Protein AF-A0A5N5NFC9-F1 (afdb_monomer_lite)

Foldseek 3Di:
DDPDPPDDLDDQPQPDADFDDWDQDQQRWIFTAHPVRHTRGTPDDQGDHPVFWDKDWDLDPLRKIWIWIAGPDDDPDDDDDRDIDTDPDIPPQDQLVSQDDLDAFGSAAWQWAWEQDPVSGIDIDHDPQWDAPDPVDRRNHIDGNDDFADPVPLVVCLVQKFWDKDFQKDQPNQFDDKDAQADPVVLRSVLSSDSQFQKWKDDDRMITGGGPRGHSIYHDPPRGIMITGMHGDDDPVVVVVVVVVVVVVVVVPD

InterPro domains:
  IPR036426 Bulb-type lectin domain superfamily [G3DSA:2.90.10.10] (1-87)
  IPR051343 G-type lectin S-receptor-like kinases and EP1-like glycoproteins [PTHR47976] (8-239)

pLDDT: mean 86.11, std 15.15, range [29.42, 98.62]

Radius of gyration: 24.06 Å; chains: 1; bounding box: 46×66×68 Å

Structure (mmCIF, N/CA/C/O backbone):
data_AF-A0A5N5NFC9-F1
#
_entry.id   AF-A0A5N5NFC9-F1
#
loop_
_atom_site.group_PDB
_atom_site.id
_atom_site.type_symbol
_atom_site.label_atom_id
_atom_site.label_alt_id
_atom_site.label_comp_id
_atom_site.label_asym_id
_atom_site.label_entity_id
_atom_site.label_seq_id
_atom_site.pdbx_PDB_ins_code
_atom_site.Cartn_x
_atom_site.Cartn_y
_atom_site.Cartn_z
_atom_site.occupancy
_atom_site.B_iso_or_equiv
_atom_site.auth_seq_id
_atom_site.auth_comp_id
_atom_site.auth_asym_id
_atom_site.auth_atom_id
_atom_site.pdbx_PDB_model_num
ATOM 1 N N . MET A 1 1 ? -24.943 -6.442 -14.084 1.00 29.73 1 MET A N 1
ATOM 2 C CA . MET A 1 1 ? -24.797 -6.989 -12.718 1.00 29.73 1 MET A CA 1
ATOM 3 C C . MET A 1 1 ? -23.367 -7.496 -12.601 1.00 29.73 1 MET A C 1
ATOM 5 O O . MET A 1 1 ? -23.080 -8.575 -13.095 1.00 29.73 1 MET A O 1
ATOM 9 N N . TYR A 1 2 ? -22.441 -6.680 -12.092 1.00 29.42 2 TYR A N 1
ATOM 10 C CA . TYR A 1 2 ? -21.059 -7.119 -11.878 1.00 29.42 2 TYR A CA 1
ATOM 11 C C . TYR A 1 2 ? -21.002 -7.820 -10.524 1.00 29.42 2 TYR A C 1
ATOM 13 O O . TYR A 1 2 ? -21.162 -7.185 -9.484 1.00 29.42 2 TYR A O 1
ATOM 21 N N . THR A 1 3 ? -20.841 -9.138 -10.541 1.00 32.78 3 THR A N 1
ATOM 22 C CA . THR A 1 3 ? -20.538 -9.934 -9.354 1.00 32.78 3 THR A CA 1
ATOM 23 C C . THR A 1 3 ? -19.119 -9.591 -8.908 1.00 32.78 3 THR A C 1
ATOM 25 O O . THR A 1 3 ? -18.153 -10.185 -9.383 1.00 32.78 3 THR A O 1
ATOM 28 N N . ALA A 1 4 ? -18.975 -8.590 -8.039 1.00 41.94 4 ALA A N 1
ATOM 29 C CA . ALA A 1 4 ? -17.737 -8.399 -7.300 1.00 41.94 4 ALA A CA 1
ATOM 30 C C . ALA A 1 4 ? -17.558 -9.630 -6.402 1.00 41.94 4 ALA A C 1
ATOM 32 O O . ALA A 1 4 ? -18.422 -9.919 -5.573 1.00 41.94 4 ALA A O 1
ATOM 33 N N . ALA A 1 5 ? -16.480 -10.388 -6.596 1.00 42.59 5 ALA A N 1
ATOM 34 C CA . ALA A 1 5 ? -16.104 -11.432 -5.654 1.00 42.59 5 ALA A CA 1
ATOM 35 C C . ALA A 1 5 ? -16.003 -10.800 -4.254 1.00 42.59 5 ALA A C 1
ATOM 37 O O . ALA A 1 5 ? -15.229 -9.863 -4.054 1.00 42.59 5 ALA A O 1
ATOM 38 N N . SER A 1 6 ? -16.816 -11.267 -3.300 1.00 58.16 6 SER A N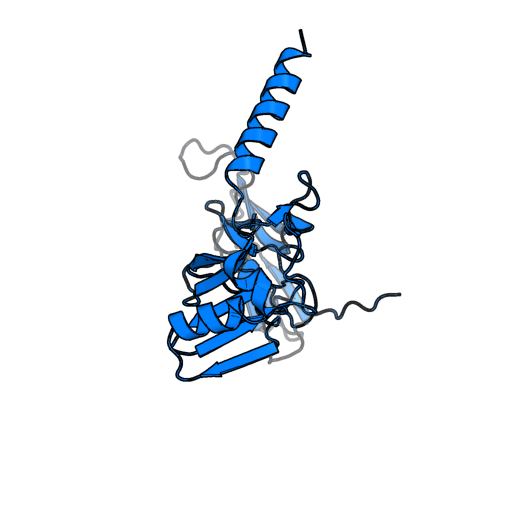 1
ATOM 39 C CA . SER A 1 6 ? -16.844 -10.750 -1.928 1.00 58.16 6 SER A CA 1
ATOM 40 C C . SER A 1 6 ? -15.660 -11.301 -1.130 1.00 58.16 6 SER A C 1
ATOM 42 O O . SER A 1 6 ? -15.824 -12.103 -0.208 1.00 58.16 6 SER A O 1
ATOM 44 N N . ASN A 1 7 ? -14.443 -10.929 -1.512 1.00 72.94 7 ASN A N 1
ATOM 45 C CA . ASN A 1 7 ? -13.270 -11.303 -0.740 1.00 72.94 7 ASN A CA 1
ATOM 46 C C . ASN A 1 7 ? -13.228 -10.451 0.533 1.00 72.94 7 ASN A C 1
ATOM 48 O O . ASN A 1 7 ? -13.121 -9.225 0.477 1.00 72.94 7 ASN A O 1
ATOM 52 N N . ALA A 1 8 ? -13.330 -11.099 1.692 1.00 85.19 8 ALA A N 1
ATOM 53 C CA . ALA A 1 8 ? -13.100 -10.434 2.966 1.00 85.19 8 ALA A CA 1
ATOM 54 C C . ALA A 1 8 ? -11.596 -10.150 3.120 1.00 85.19 8 ALA A C 1
ATOM 56 O O . ALA A 1 8 ? -10.788 -11.072 3.042 1.00 85.19 8 ALA A O 1
ATOM 57 N N . TYR A 1 9 ? -11.216 -8.893 3.366 1.00 87.94 9 TYR A N 1
ATOM 58 C CA . TYR A 1 9 ? -9.816 -8.511 3.639 1.00 87.94 9 TYR A CA 1
ATOM 59 C C . TYR A 1 9 ? -9.415 -8.753 5.097 1.00 87.94 9 TYR A C 1
ATOM 61 O O . TYR A 1 9 ? -8.248 -8.650 5.466 1.00 87.94 9 TYR A O 1
ATOM 69 N N . TRP A 1 10 ? -10.387 -9.062 5.955 1.00 89.44 10 TRP A N 1
ATOM 70 C CA . TRP A 1 10 ? -10.146 -9.388 7.349 1.00 89.44 10 TRP A CA 1
ATOM 71 C C . TRP A 1 10 ? -11.190 -10.382 7.860 1.00 89.44 10 TRP A C 1
ATOM 73 O O . TRP A 1 10 ? -12.369 -10.308 7.517 1.00 89.44 10 TRP A O 1
ATOM 83 N N . SER A 1 11 ? -10.752 -11.319 8.699 1.00 86.06 11 SER A N 1
ATOM 84 C CA . SER A 1 11 ? -11.609 -12.288 9.378 1.00 86.06 11 SER A CA 1
ATOM 85 C C . SER A 1 11 ? -10.969 -12.704 10.698 1.00 86.06 11 SER A C 1
ATOM 87 O O . SER A 1 11 ? -9.746 -12.733 10.831 1.00 86.06 11 SER A O 1
ATOM 89 N N . THR A 1 12 ? -11.794 -13.099 11.666 1.00 79.69 12 THR A N 1
ATOM 90 C CA . THR A 1 12 ? -11.323 -13.714 12.915 1.00 79.69 12 THR A CA 1
ATOM 91 C C . THR A 1 12 ? -10.810 -15.147 12.726 1.00 79.69 12 THR A C 1
ATOM 93 O O . THR A 1 12 ? -10.271 -15.712 13.679 1.00 79.69 12 THR A O 1
ATOM 96 N N . GLN A 1 13 ? -10.953 -15.736 11.527 1.00 70.50 13 GLN A N 1
ATOM 97 C CA . GLN A 1 13 ? -10.484 -17.086 11.171 1.00 70.50 13 GLN A CA 1
ATOM 98 C C . GLN A 1 13 ? -10.939 -18.174 12.167 1.00 70.50 13 GLN A C 1
ATOM 100 O O . GLN A 1 13 ? -10.148 -19.017 12.586 1.00 70.50 13 GLN A O 1
ATOM 105 N N . SER A 1 14 ? -12.197 -18.139 12.618 1.00 60.72 14 SER A N 1
ATOM 106 C CA . SER A 1 14 ? -12.717 -19.143 13.557 1.00 60.72 14 SER A CA 1
ATOM 107 C C . SER A 1 14 ? -12.944 -20.483 12.843 1.00 60.72 14 SER A C 1
ATOM 109 O O . SER A 1 14 ? -13.898 -20.644 12.093 1.00 60.72 14 SER A O 1
ATOM 111 N N . SER A 1 15 ? -12.047 -21.447 13.072 1.00 54.47 15 SER A N 1
ATOM 112 C CA . SER A 1 15 ? -12.164 -22.836 12.595 1.00 54.47 15 SER A CA 1
ATOM 113 C C . SER A 1 15 ? -13.081 -23.704 13.468 1.00 54.47 15 SER A C 1
ATOM 115 O O . SER A 1 15 ? -13.559 -24.741 13.016 1.00 54.47 15 SER A O 1
ATOM 117 N N . ASN A 1 16 ? -13.361 -23.278 14.705 1.00 51.53 16 ASN A N 1
ATOM 118 C CA . ASN A 1 16 ? -14.192 -24.009 15.660 1.00 51.53 16 ASN A CA 1
ATOM 119 C C . ASN A 1 16 ? -15.588 -23.390 15.758 1.00 51.53 16 ASN A C 1
ATOM 121 O O . ASN A 1 16 ? -15.811 -22.469 16.540 1.00 51.53 16 ASN A O 1
ATOM 125 N N . GLY A 1 17 ? -16.524 -23.938 14.984 1.00 56.59 17 GLY A N 1
ATOM 126 C CA . GLY A 1 17 ? -17.928 -23.536 14.991 1.00 56.59 17 GLY A CA 1
ATOM 127 C C . GLY A 1 17 ? -18.169 -22.241 14.220 1.00 56.59 17 GLY A C 1
ATOM 128 O O . GLY A 1 17 ? -17.412 -21.279 14.321 1.00 56.59 17 GLY A O 1
ATOM 129 N N . SER A 1 18 ? -19.247 -22.206 13.438 1.00 66.38 18 SER A N 1
ATOM 130 C CA . SER A 1 18 ? -19.736 -20.956 12.863 1.00 66.38 18 SER A CA 1
ATOM 131 C C . SER A 1 18 ? -20.036 -20.003 14.019 1.00 66.38 18 SER A C 1
ATOM 133 O O . SER A 1 18 ? -20.989 -20.234 14.769 1.00 66.38 18 SER A O 1
ATOM 135 N N . GLY A 1 19 ? -19.197 -18.984 14.220 1.00 68.19 19 GLY A N 1
ATOM 136 C CA . GLY A 1 19 ? -19.465 -17.958 15.220 1.00 68.19 19 GLY A CA 1
ATOM 137 C C . GLY A 1 19 ? -20.888 -17.436 15.054 1.00 68.19 19 GLY A C 1
ATOM 138 O O . GLY A 1 19 ? -21.314 -17.134 13.943 1.00 68.19 19 GLY A O 1
ATOM 139 N N . TYR A 1 20 ? -21.632 -17.403 16.152 1.00 81.62 20 TYR A N 1
ATOM 140 C CA . TYR A 1 20 ? -23.071 -17.161 16.140 1.00 81.62 20 TYR A CA 1
ATOM 141 C C . TYR A 1 20 ? -23.399 -15.703 16.460 1.00 81.62 20 TYR A C 1
ATOM 143 O O . TYR A 1 20 ? -24.311 -15.121 15.879 1.00 81.62 20 TYR A O 1
ATOM 151 N N . GLN A 1 21 ? -22.638 -15.096 17.375 1.00 90.12 21 GLN A N 1
ATOM 152 C CA . GLN A 1 21 ? -22.911 -13.751 17.865 1.00 90.12 21 GLN A CA 1
ATOM 153 C C . GLN A 1 21 ? -21.616 -12.996 18.176 1.00 90.12 21 GLN A C 1
ATOM 155 O O . GLN A 1 21 ? -20.675 -13.550 18.746 1.00 90.12 21 GLN A O 1
ATOM 160 N N . LEU A 1 22 ? -21.583 -11.710 17.822 1.00 90.88 22 LEU A N 1
ATOM 161 C CA . LEU A 1 22 ? -20.553 -10.770 18.254 1.00 90.88 22 LEU A CA 1
ATOM 162 C C . LEU A 1 22 ? -21.030 -10.067 19.529 1.00 90.88 22 LEU A C 1
ATOM 164 O O . LEU A 1 22 ? -22.061 -9.397 19.523 1.00 90.88 22 LEU A O 1
ATOM 168 N N . ILE A 1 23 ? -20.278 -10.213 20.615 1.00 93.19 23 ILE A N 1
ATOM 169 C CA . ILE A 1 23 ? -20.563 -9.568 21.896 1.00 93.19 23 ILE A CA 1
ATOM 170 C C . ILE A 1 23 ? -19.670 -8.344 22.040 1.00 93.19 23 ILE A C 1
ATOM 172 O O . ILE A 1 23 ? -18.451 -8.451 21.925 1.00 93.19 23 ILE A O 1
ATOM 176 N N . PHE A 1 24 ? -20.274 -7.195 22.344 1.00 92.31 24 PHE A N 1
ATOM 177 C CA . PHE A 1 24 ? -19.577 -5.992 22.788 1.00 92.31 24 PHE A CA 1
ATOM 178 C C . PHE A 1 24 ? -19.994 -5.690 24.225 1.00 92.31 24 PHE A C 1
ATOM 180 O O . PHE A 1 24 ? -21.149 -5.348 24.476 1.00 92.31 24 PHE A O 1
ATOM 187 N N . ASN A 1 25 ? -19.085 -5.894 25.180 1.00 87.50 25 ASN A N 1
ATOM 188 C CA . ASN A 1 25 ? -19.436 -5.873 26.596 1.00 87.50 25 ASN A CA 1
ATOM 189 C C . ASN A 1 25 ? -19.069 -4.561 27.304 1.00 87.50 25 ASN A C 1
ATOM 191 O O . ASN A 1 25 ? -18.388 -3.684 26.772 1.00 87.50 25 ASN A O 1
ATOM 195 N N . GLN A 1 26 ? -19.496 -4.468 28.564 1.00 82.94 26 GLN A N 1
ATOM 196 C CA . GLN A 1 26 ? -19.345 -3.272 29.390 1.00 82.94 26 GLN A CA 1
ATOM 197 C C . GLN A 1 26 ? -17.903 -2.945 29.815 1.00 82.94 26 GLN A C 1
ATOM 199 O O . GLN A 1 26 ? -17.656 -1.888 30.389 1.00 82.94 26 GLN A O 1
ATOM 204 N N . SER A 1 27 ? -16.946 -3.830 29.540 1.00 84.19 27 SER A N 1
ATOM 205 C CA . SER A 1 27 ? -15.525 -3.626 29.844 1.00 84.19 27 SER A CA 1
ATOM 206 C C . SER A 1 27 ? -14.707 -3.246 28.603 1.00 84.19 27 SER A C 1
ATOM 208 O O . SER A 1 27 ? -13.479 -3.223 28.662 1.00 84.19 27 SER A O 1
ATOM 210 N N . GLY A 1 28 ? -15.372 -2.989 27.469 1.00 85.06 28 GLY A N 1
ATOM 211 C CA . GLY A 1 28 ? -14.727 -2.647 26.199 1.00 85.06 28 GLY A CA 1
ATOM 212 C C . GLY A 1 28 ? -14.246 -3.848 25.383 1.00 85.06 28 GLY A C 1
ATOM 213 O O . GLY A 1 28 ? -13.751 -3.666 24.268 1.00 85.06 28 GLY A O 1
ATOM 214 N N . TYR A 1 29 ? -14.430 -5.076 25.879 1.00 89.50 29 TYR A N 1
ATOM 215 C CA . TYR A 1 29 ? -14.099 -6.273 25.114 1.00 89.50 29 TYR A CA 1
ATOM 216 C C . TYR A 1 29 ? -15.112 -6.503 24.006 1.00 89.50 29 TYR A C 1
ATOM 218 O O . TYR A 1 29 ? -16.324 -6.390 24.209 1.00 89.50 29 TYR A O 1
ATOM 226 N N . MET A 1 30 ? -14.592 -6.900 22.850 1.00 91.62 30 MET A N 1
ATOM 227 C CA . MET A 1 30 ? -15.403 -7.355 21.737 1.00 91.62 30 MET A CA 1
ATOM 228 C C . MET A 1 30 ? -14.925 -8.727 21.283 1.00 91.62 30 MET A C 1
ATOM 230 O O . MET A 1 30 ? -13.746 -8.886 20.965 1.00 91.62 30 MET A O 1
ATOM 234 N N . TYR A 1 31 ? -15.812 -9.718 21.275 1.00 91.31 31 TYR A N 1
ATOM 235 C CA . TYR A 1 31 ? -15.456 -11.106 20.985 1.00 91.31 31 TYR A CA 1
ATOM 236 C C . TYR A 1 31 ? -16.609 -11.884 20.354 1.00 91.31 31 TYR A C 1
ATOM 238 O O . TYR A 1 31 ? -17.782 -11.573 20.549 1.00 91.31 31 TYR A O 1
ATOM 246 N N . LEU A 1 32 ? -16.251 -12.901 19.579 1.00 91.19 32 LEU A N 1
ATOM 247 C CA . LEU A 1 32 ? -17.170 -13.812 18.914 1.00 91.19 32 LEU A CA 1
ATOM 248 C C . LEU A 1 32 ? -17.476 -14.996 19.835 1.00 91.19 32 LEU A C 1
ATOM 250 O O . LEU A 1 32 ? -16.550 -15.576 20.407 1.00 91.19 32 LEU A O 1
ATOM 254 N N . VAL A 1 33 ? -18.749 -15.372 19.945 1.00 91.00 33 VAL A N 1
ATOM 255 C CA . VAL A 1 33 ? -19.194 -16.557 20.693 1.00 91.00 33 VAL A CA 1
ATOM 256 C C . VAL A 1 33 ? -19.860 -17.582 19.776 1.00 91.00 33 VAL A C 1
ATOM 258 O O . VAL A 1 33 ? -20.519 -17.226 18.795 1.00 91.00 33 VAL A O 1
ATOM 261 N N . ALA A 1 34 ? -19.684 -18.863 20.094 1.00 88.56 34 ALA A N 1
ATOM 262 C CA . ALA A 1 34 ? -20.424 -19.964 19.482 1.00 88.56 34 ALA A CA 1
ATOM 263 C C . ALA A 1 34 ? -21.852 -20.052 20.042 1.00 88.56 34 ALA A C 1
ATOM 265 O O . ALA A 1 34 ? -22.156 -19.490 21.095 1.00 88.56 34 ALA A O 1
ATOM 266 N N . SER A 1 35 ? -22.722 -20.821 19.382 1.00 87.50 35 SER A N 1
ATOM 267 C CA . SER A 1 35 ? -24.110 -21.038 19.825 1.00 87.50 35 SER A CA 1
ATOM 268 C C . SER A 1 35 ? -24.222 -21.641 21.232 1.00 87.50 35 SER A C 1
ATOM 270 O O . SER A 1 35 ? -25.231 -21.447 21.898 1.00 87.50 35 SER A O 1
ATOM 272 N N . ASN A 1 36 ? -23.187 -22.343 21.707 1.00 88.19 36 ASN A N 1
ATOM 273 C CA . ASN A 1 36 ? -23.119 -22.900 23.063 1.00 88.19 36 ASN A CA 1
ATOM 274 C C . ASN A 1 36 ? -22.548 -21.917 24.113 1.00 88.19 36 ASN A C 1
ATOM 276 O O . ASN A 1 36 ? -22.282 -22.323 25.240 1.00 88.19 36 ASN A O 1
ATOM 280 N N . GLY A 1 37 ? -22.302 -20.654 23.742 1.00 87.69 37 GLY A N 1
ATOM 281 C CA . GLY A 1 37 ? -21.752 -19.615 24.620 1.00 87.69 37 GLY A CA 1
ATOM 282 C C . GLY A 1 37 ? -20.224 -19.608 24.759 1.00 87.69 37 GLY A C 1
ATOM 283 O O . GLY A 1 37 ? -19.683 -18.728 25.426 1.00 87.69 37 GLY A O 1
ATOM 284 N N . THR A 1 38 ? -19.505 -20.538 24.121 1.00 89.69 38 THR A N 1
ATOM 285 C CA . THR A 1 38 ? -18.032 -20.568 24.165 1.00 89.69 38 THR A CA 1
ATOM 286 C C . THR A 1 38 ? -17.450 -19.355 23.442 1.00 89.69 38 THR A C 1
ATOM 288 O O . THR A 1 38 ? -17.816 -19.083 22.297 1.00 89.69 38 THR A O 1
ATOM 291 N N . ILE A 1 39 ? -16.517 -18.642 24.080 1.00 89.62 39 ILE A N 1
ATOM 292 C CA . ILE A 1 39 ? -15.771 -17.551 23.439 1.00 89.62 39 ILE A CA 1
ATOM 293 C C . ILE A 1 39 ? -14.799 -18.153 22.424 1.00 89.62 39 ILE A C 1
ATOM 295 O O . ILE A 1 39 ? -13.912 -18.922 22.784 1.00 89.62 39 ILE A O 1
ATOM 299 N N . LEU A 1 40 ? -14.959 -17.779 21.157 1.00 88.12 40 LEU A N 1
ATOM 300 C CA . LEU A 1 40 ? -14.140 -18.278 20.055 1.00 88.12 40 LEU A CA 1
ATOM 301 C C . LEU A 1 40 ? -12.907 -17.407 19.820 1.00 88.12 40 LEU A C 1
ATOM 303 O O . LEU A 1 40 ? -11.797 -17.914 19.676 1.00 88.12 40 LEU A O 1
ATOM 307 N N . ARG A 1 41 ? -13.094 -16.084 19.741 1.00 88.31 41 ARG A N 1
ATOM 308 C CA . ARG A 1 41 ? -12.012 -15.141 19.421 1.00 88.31 41 ARG A CA 1
ATOM 309 C C . ARG A 1 41 ? -12.332 -13.741 19.920 1.00 88.31 41 ARG A C 1
ATOM 311 O O . ARG A 1 41 ? -13.454 -13.271 19.755 1.00 88.31 41 ARG A O 1
ATOM 318 N N . TYR A 1 42 ? -11.328 -13.043 20.435 1.00 88.81 42 TYR A N 1
ATOM 319 C CA . TYR A 1 42 ? -11.412 -11.604 20.672 1.00 88.81 42 TYR A CA 1
ATOM 320 C C . TYR A 1 42 ? -11.128 -10.835 19.380 1.00 88.81 42 TYR A C 1
ATOM 322 O O . TYR A 1 42 ? -10.127 -11.086 18.711 1.00 88.81 42 TYR A O 1
ATOM 330 N N . VAL A 1 43 ? -12.014 -9.895 19.051 1.00 89.50 43 VAL A N 1
ATOM 331 C CA . VAL A 1 43 ? -11.810 -8.870 18.018 1.00 89.50 43 VAL A CA 1
ATOM 332 C C . VAL A 1 43 ? -11.043 -7.697 18.622 1.00 89.50 43 VAL A C 1
ATOM 334 O O . VAL A 1 43 ? -10.028 -7.272 18.080 1.00 89.50 43 VAL A O 1
ATOM 337 N N . PHE A 1 44 ? -11.484 -7.235 19.797 1.00 89.38 44 PHE A N 1
ATOM 338 C CA . PHE A 1 44 ? -10.806 -6.197 20.563 1.00 89.38 44 PHE A CA 1
ATOM 339 C C . PHE A 1 44 ? -10.618 -6.598 22.023 1.00 89.38 44 PHE A C 1
ATOM 341 O O . PHE A 1 44 ? -11.545 -7.049 22.701 1.00 89.38 44 PHE A O 1
ATOM 348 N N . SER A 1 45 ? -9.407 -6.343 22.516 1.00 83.50 45 SER A N 1
ATOM 349 C CA . SER A 1 45 ? -9.024 -6.483 23.922 1.00 83.50 45 SER A CA 1
ATOM 350 C C . SER A 1 45 ? -8.459 -5.156 24.415 1.00 83.50 45 SER A C 1
ATOM 352 O O . SER A 1 45 ? -7.249 -5.032 24.630 1.00 83.50 45 SER A O 1
ATOM 354 N N . ASN A 1 46 ? -9.344 -4.161 24.508 1.00 75.12 46 ASN A N 1
ATOM 355 C CA . ASN A 1 46 ? -9.060 -2.828 25.025 1.00 75.12 46 ASN A CA 1
ATOM 356 C C . ASN A 1 46 ? -9.853 -2.639 26.331 1.00 75.12 46 ASN A C 1
ATOM 358 O O . ASN A 1 46 ? -11.038 -2.314 26.265 1.00 75.12 46 ASN A O 1
ATOM 362 N N . PRO A 1 47 ? -9.252 -2.886 27.509 1.00 76.25 47 PRO A N 1
ATOM 363 C CA . PRO A 1 47 ? -9.954 -2.737 28.777 1.00 76.25 47 PRO A CA 1
ATOM 364 C C . PRO A 1 47 ? -10.242 -1.259 29.045 1.00 76.25 47 PRO A C 1
ATOM 366 O O . PRO A 1 47 ? -9.325 -0.439 29.116 1.00 76.25 47 PRO A O 1
ATOM 369 N N . VAL A 1 48 ? -11.521 -0.919 29.196 1.00 78.00 48 VAL A N 1
ATOM 370 C CA . VAL A 1 48 ? -11.979 0.451 29.450 1.00 78.00 48 VAL A CA 1
ATOM 371 C C . VAL A 1 48 ? -13.106 0.440 30.488 1.00 78.00 48 VAL A C 1
ATOM 373 O O . VAL A 1 48 ? -13.958 -0.445 30.469 1.00 78.00 48 VAL A O 1
ATOM 376 N N . SER A 1 49 ? -13.122 1.425 31.396 1.00 75.25 49 SER A N 1
ATOM 377 C CA . SER A 1 49 ? -14.210 1.602 32.369 1.00 75.25 49 SER A CA 1
ATOM 378 C C . SER A 1 49 ? -15.367 2.398 31.760 1.00 75.25 49 SER A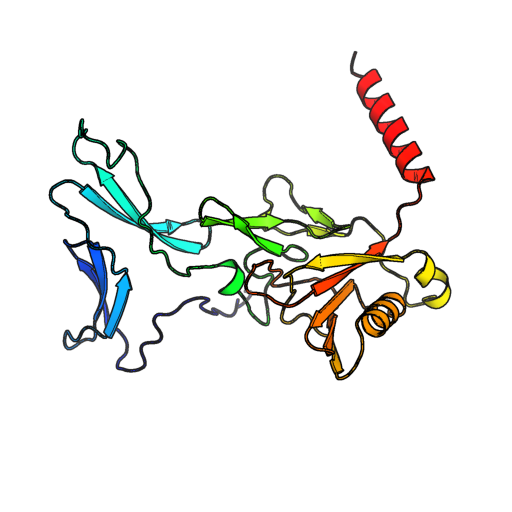 C 1
ATOM 380 O O . SER A 1 49 ? -15.208 3.571 31.423 1.00 75.25 49 SER A O 1
ATOM 382 N N . LEU A 1 50 ? -16.549 1.782 31.662 1.00 76.00 50 LEU A N 1
ATOM 383 C CA . LEU A 1 50 ? -17.784 2.456 31.243 1.00 76.00 50 LEU A CA 1
ATOM 384 C C . LEU A 1 50 ? -18.366 3.416 32.288 1.00 76.00 50 LEU A C 1
ATOM 386 O O . LEU A 1 50 ? -19.314 4.138 31.969 1.00 76.00 50 LEU A O 1
ATOM 390 N N . GLN A 1 51 ? -17.852 3.444 33.523 1.00 79.75 51 GLN A N 1
ATOM 391 C CA . GLN A 1 51 ? -18.325 4.413 34.521 1.00 79.75 51 GLN A CA 1
ATOM 392 C C . GLN A 1 51 ? -18.099 5.844 34.030 1.00 79.75 51 GLN A C 1
ATOM 394 O O . GLN A 1 51 ? -19.027 6.649 34.066 1.00 79.75 51 GLN A O 1
ATOM 399 N N . ASP A 1 52 ? -16.935 6.097 33.430 1.00 83.12 52 ASP A N 1
ATOM 400 C CA . ASP A 1 52 ? -16.499 7.442 33.045 1.00 83.12 52 ASP A CA 1
ATOM 401 C C . ASP A 1 52 ? -16.576 7.706 31.535 1.00 83.12 52 ASP A C 1
ATOM 403 O O . ASP A 1 52 ? -16.392 8.840 31.093 1.00 83.12 52 ASP A O 1
ATOM 407 N N . LEU A 1 53 ? -16.836 6.674 30.724 1.00 87.88 53 LEU A N 1
ATOM 408 C CA . LEU A 1 53 ? -16.700 6.734 29.267 1.00 87.88 53 LEU A CA 1
ATOM 409 C C . LEU A 1 53 ? -17.946 6.192 28.552 1.00 87.88 53 LEU A C 1
ATOM 411 O O . LEU A 1 53 ? -18.538 5.195 28.966 1.00 87.88 53 LEU A O 1
ATOM 415 N N . TYR A 1 54 ? -18.333 6.833 27.451 1.00 90.06 54 TYR A N 1
ATOM 416 C CA . TYR A 1 54 ? -19.158 6.215 26.415 1.00 90.06 54 TYR A CA 1
ATOM 417 C C . TYR A 1 54 ? -18.262 5.443 25.451 1.00 90.06 54 TYR A C 1
ATOM 419 O O . TYR A 1 54 ? -17.171 5.902 25.114 1.00 90.06 54 TYR A O 1
ATOM 427 N N . LEU A 1 55 ? -18.741 4.290 24.989 1.00 90.25 55 LEU A N 1
ATOM 428 C CA . LEU A 1 55 ? -18.048 3.447 24.024 1.00 90.25 55 LEU A CA 1
ATOM 429 C C . LEU A 1 55 ? -18.821 3.380 22.712 1.00 90.25 55 LEU A C 1
ATOM 431 O O . LEU A 1 55 ? -20.044 3.256 22.702 1.00 90.25 55 LEU A O 1
ATOM 435 N N . ARG A 1 56 ? -18.087 3.403 21.602 1.00 91.62 56 ARG A N 1
ATOM 436 C CA . ARG A 1 56 ? -18.616 3.197 20.252 1.00 91.62 56 ARG A CA 1
ATOM 437 C C . ARG A 1 56 ? -17.645 2.328 19.462 1.00 91.62 56 ARG A C 1
ATOM 439 O O . ARG A 1 56 ? -16.440 2.445 19.647 1.00 91.62 56 ARG A O 1
ATOM 446 N N . ALA A 1 57 ? -18.145 1.488 18.565 1.00 93.00 57 ALA A N 1
ATOM 447 C CA . ALA A 1 57 ? -17.318 0.783 17.592 1.00 93.00 57 ALA A CA 1
ATOM 448 C C . ALA A 1 57 ? -17.908 0.960 16.192 1.00 93.00 57 ALA A C 1
ATOM 450 O O . ALA A 1 57 ? -19.116 0.804 16.022 1.00 93.00 57 ALA A O 1
ATOM 451 N N . THR A 1 58 ? -17.080 1.323 15.215 1.00 94.19 58 THR A N 1
ATOM 452 C CA . THR A 1 58 ? -17.513 1.620 13.840 1.00 94.19 58 THR A CA 1
ATOM 453 C C . THR A 1 58 ? -16.495 1.125 12.832 1.00 94.19 58 THR A C 1
ATOM 455 O O . THR A 1 58 ? -15.294 1.135 13.102 1.00 94.19 58 THR A O 1
ATOM 458 N N . ILE A 1 59 ? -16.981 0.694 11.669 1.00 93.62 59 ILE A N 1
ATOM 459 C CA . ILE A 1 59 ? -16.156 0.604 10.465 1.00 93.62 59 ILE A CA 1
ATOM 460 C C . ILE A 1 59 ? -16.139 2.013 9.886 1.00 93.62 59 ILE A C 1
ATOM 462 O O . ILE A 1 59 ? -17.195 2.557 9.559 1.00 93.62 59 ILE A O 1
ATOM 466 N N . ASP A 1 60 ? -14.966 2.628 9.854 1.00 93.12 60 ASP A N 1
ATOM 467 C CA . ASP A 1 60 ? -14.821 3.967 9.293 1.00 93.12 60 ASP A CA 1
ATOM 468 C C . ASP A 1 60 ? -14.804 3.916 7.757 1.00 93.12 60 ASP A C 1
ATOM 470 O O . ASP A 1 60 ? -14.731 2.848 7.149 1.00 93.12 60 ASP A O 1
ATOM 474 N N . TYR A 1 61 ? -14.841 5.087 7.115 1.00 90.00 61 TYR A N 1
ATOM 475 C CA . TYR A 1 61 ? -14.827 5.210 5.651 1.00 90.00 61 TYR A CA 1
ATOM 476 C C . TYR A 1 61 ? -13.592 4.573 4.989 1.00 90.00 61 TYR A C 1
ATOM 478 O O . TYR A 1 61 ? -13.639 4.224 3.816 1.00 90.00 61 TYR A O 1
ATOM 486 N N . ASP A 1 62 ? -12.503 4.411 5.741 1.00 90.12 62 ASP A N 1
ATOM 487 C CA . ASP A 1 62 ? -11.261 3.774 5.302 1.00 90.12 62 ASP A CA 1
ATOM 488 C C . ASP A 1 62 ? -11.282 2.237 5.446 1.00 90.12 62 ASP A C 1
ATOM 490 O O . ASP A 1 62 ? -10.258 1.578 5.277 1.00 90.12 62 ASP A O 1
ATOM 494 N N . GLY A 1 63 ? -12.439 1.656 5.785 1.00 91.00 63 GLY A N 1
ATOM 495 C CA . GLY A 1 63 ? -12.635 0.212 5.917 1.00 91.00 63 GLY A CA 1
ATOM 496 C C . GLY A 1 63 ? -12.044 -0.393 7.193 1.00 91.00 63 GLY A C 1
ATOM 497 O O . GLY A 1 63 ? -12.154 -1.600 7.412 1.00 91.00 63 GLY A O 1
ATOM 498 N N . VAL A 1 64 ? -11.437 0.402 8.074 1.00 93.75 64 VAL A N 1
ATOM 499 C CA . VAL A 1 64 ? -10.866 -0.106 9.325 1.00 93.75 64 VAL A CA 1
ATOM 500 C C . VAL A 1 64 ? -11.919 -0.073 10.428 1.00 93.75 64 VAL A C 1
ATOM 502 O O . VAL A 1 64 ? -12.587 0.936 10.667 1.00 93.75 64 VAL A O 1
ATOM 505 N N . PHE A 1 65 ? -12.053 -1.191 11.138 1.00 94.25 65 PHE A N 1
ATOM 506 C CA . PHE A 1 65 ? -12.919 -1.307 12.299 1.00 94.25 65 PHE A CA 1
ATOM 507 C C . PHE A 1 65 ? -12.194 -0.780 13.540 1.00 94.25 65 PHE A C 1
ATOM 509 O O . PHE A 1 65 ? -11.119 -1.267 13.908 1.00 94.25 65 PHE A O 1
ATOM 516 N N . ARG A 1 66 ? -12.779 0.230 14.189 1.00 93.06 66 ARG A N 1
ATOM 517 C CA . ARG A 1 66 ? -12.184 0.942 15.327 1.00 93.06 66 ARG A CA 1
ATOM 518 C C . ARG A 1 66 ? -13.133 1.007 16.511 1.00 93.06 66 ARG A C 1
ATOM 520 O O . ARG A 1 66 ? -14.351 1.063 16.349 1.00 93.06 66 ARG A O 1
ATOM 527 N N . GLN A 1 67 ? -12.554 1.070 17.706 1.00 92.19 67 GLN A N 1
ATOM 528 C CA . GLN A 1 67 ? -13.266 1.446 18.923 1.00 92.19 67 GLN A CA 1
ATOM 529 C C . GLN A 1 67 ? -12.927 2.880 19.317 1.00 92.19 67 GLN A C 1
ATOM 531 O O . GLN A 1 67 ? -11.782 3.317 19.210 1.00 92.19 67 GLN A O 1
ATOM 536 N N . TYR A 1 68 ? -13.931 3.576 19.826 1.00 91.75 68 TYR A N 1
ATOM 537 C CA . TYR A 1 68 ? -13.875 4.959 20.250 1.00 91.75 68 TYR A CA 1
ATOM 538 C C . TYR A 1 68 ? -14.390 5.098 21.679 1.00 91.75 68 TYR A C 1
ATOM 540 O O . TYR A 1 68 ? -15.341 4.420 22.080 1.00 91.75 68 TYR A O 1
ATOM 548 N N . VAL A 1 69 ? -13.782 6.021 22.418 1.00 90.94 69 VAL A N 1
ATOM 549 C CA . VAL A 1 69 ? -14.207 6.443 23.754 1.00 90.94 69 VAL A CA 1
ATOM 550 C C . VAL A 1 69 ? -14.572 7.922 23.754 1.00 90.94 69 VAL A C 1
ATOM 552 O O . VAL A 1 69 ? -13.962 8.711 23.033 1.00 90.94 69 VAL A O 1
ATOM 555 N N . TYR A 1 70 ? -15.543 8.299 24.581 1.00 91.06 70 TYR A N 1
ATOM 556 C CA . TYR A 1 70 ? -15.887 9.695 24.858 1.00 91.06 70 TYR A CA 1
ATOM 557 C C . TYR A 1 70 ? -16.078 9.901 26.367 1.00 91.06 70 TYR A C 1
ATOM 559 O O . TYR A 1 70 ? -16.866 9.164 26.965 1.00 91.06 70 TYR A O 1
ATOM 567 N N . PRO A 1 71 ? -15.419 10.885 27.002 1.00 90.31 71 PRO A N 1
ATOM 568 C CA . PRO A 1 71 ? -15.598 11.162 28.428 1.00 90.31 71 PRO A CA 1
ATOM 569 C C . PRO A 1 71 ? -16.985 11.674 28.782 1.00 90.31 71 PRO A C 1
ATOM 571 O O . PRO A 1 71 ? -17.477 12.633 28.199 1.00 90.31 71 PRO A O 1
ATOM 574 N N . LYS A 1 72 ? -17.611 11.067 29.789 1.00 88.31 72 LYS A N 1
ATOM 575 C CA . LYS A 1 72 ? -18.909 11.519 30.306 1.00 88.31 72 LYS A CA 1
ATOM 576 C C . LYS A 1 72 ? -18.808 12.844 31.054 1.00 88.31 72 LYS A C 1
ATOM 578 O O . LYS A 1 72 ? -19.780 13.592 31.101 1.00 88.31 72 LYS A O 1
ATOM 583 N N . THR A 1 73 ? -17.648 13.126 31.639 1.00 84.19 73 THR A N 1
ATOM 584 C CA . THR A 1 73 ? -17.377 14.336 32.413 1.00 84.19 73 THR A CA 1
ATOM 585 C C . THR A 1 73 ? -16.038 14.941 32.013 1.00 84.19 73 THR A C 1
ATOM 587 O O . THR A 1 73 ? -15.093 14.240 31.640 1.00 84.19 73 THR A O 1
ATOM 590 N N . ALA A 1 74 ? -15.949 16.267 32.108 1.00 76.88 74 ALA A N 1
ATOM 591 C CA . ALA A 1 74 ? -14.695 16.977 31.930 1.00 76.88 74 ALA A CA 1
ATOM 592 C C . ALA A 1 74 ? -13.797 16.708 33.147 1.00 76.88 74 ALA A C 1
ATOM 594 O O . ALA A 1 74 ? -14.006 17.266 34.222 1.00 76.88 74 ALA A O 1
ATOM 595 N N . SER A 1 75 ? -12.810 15.826 32.994 1.00 65.25 75 SER A N 1
ATOM 596 C CA . SER A 1 75 ? -11.809 15.590 34.035 1.00 65.25 75 SER A CA 1
ATOM 597 C C . SER A 1 75 ? -10.726 16.666 33.973 1.00 65.25 75 SER A C 1
ATOM 599 O O . SER A 1 75 ? -10.044 16.821 32.960 1.00 65.25 75 SER A O 1
ATOM 601 N N . SER A 1 76 ? -10.520 17.378 35.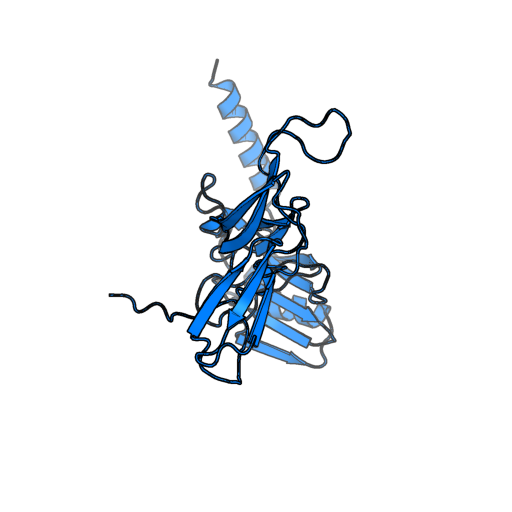082 1.00 56.34 76 SER A N 1
ATOM 602 C CA . SER A 1 76 ? -9.441 18.358 35.276 1.00 56.34 76 SER A CA 1
ATOM 603 C C . SER A 1 76 ? -8.035 17.725 35.343 1.00 56.34 76 SER A C 1
ATOM 605 O O . SER A 1 76 ? -7.040 18.441 35.449 1.00 56.34 76 SER A O 1
ATOM 607 N N . GLY A 1 77 ? -7.930 16.392 35.232 1.00 56.69 77 GLY A N 1
ATOM 608 C CA . GLY A 1 77 ? -6.699 15.608 35.348 1.00 56.69 77 GLY A CA 1
ATOM 609 C C . GLY A 1 77 ? -6.424 14.702 34.139 1.00 56.69 77 GLY A C 1
ATOM 610 O O . GLY A 1 77 ? -6.532 13.486 34.228 1.00 56.69 77 GLY A O 1
ATOM 611 N N . ARG A 1 78 ? -6.050 15.309 33.006 1.00 60.06 78 ARG A N 1
ATOM 612 C CA . ARG A 1 78 ? -5.162 14.779 31.939 1.00 60.06 78 ARG A CA 1
ATOM 613 C C . ARG A 1 78 ? -5.287 13.299 31.516 1.00 60.06 78 ARG A C 1
ATOM 615 O O . ARG A 1 78 ? -4.297 12.568 31.567 1.00 60.06 78 ARG A O 1
ATOM 622 N N . ARG A 1 79 ? -6.422 12.861 30.960 1.00 64.56 79 ARG A N 1
ATOM 623 C CA . ARG A 1 79 ? -6.391 11.625 30.138 1.00 64.56 79 ARG A CA 1
ATOM 624 C C . ARG A 1 79 ? -7.190 11.666 28.843 1.00 64.56 79 ARG A C 1
ATOM 626 O O . ARG A 1 79 ? -6.762 11.053 27.874 1.00 64.56 79 ARG A O 1
ATOM 633 N N . TRP A 1 80 ? -8.285 12.418 28.794 1.00 67.00 80 TRP A N 1
ATOM 634 C CA . TRP A 1 80 ? -9.141 12.476 27.611 1.00 67.00 80 TRP A CA 1
ATOM 635 C C . TRP A 1 80 ? -9.731 13.878 27.452 1.00 67.00 80 TRP A C 1
ATOM 637 O O . TRP A 1 80 ? -10.272 14.431 28.408 1.00 67.00 80 TRP A O 1
ATOM 647 N N . ALA A 1 81 ? -9.613 14.456 26.256 1.00 79.88 81 ALA A N 1
ATOM 648 C CA . ALA A 1 81 ? -10.352 15.663 25.895 1.00 79.88 81 ALA A CA 1
ATOM 649 C C . ALA A 1 81 ? -11.852 15.339 25.769 1.00 79.88 81 ALA A C 1
ATOM 651 O O . ALA A 1 81 ? -12.211 14.182 25.555 1.00 79.88 81 ALA A O 1
ATOM 652 N N . MET A 1 82 ? -12.725 16.349 25.856 1.00 87.56 82 MET A N 1
ATOM 653 C CA . MET A 1 82 ? -14.176 16.212 25.621 1.00 87.56 82 MET A CA 1
ATOM 654 C C . MET A 1 82 ? -14.494 15.991 24.127 1.00 87.56 82 MET A C 1
ATOM 656 O O . MET A 1 82 ? -15.201 16.772 23.494 1.00 87.56 82 MET A O 1
ATOM 660 N N . ALA A 1 83 ? -13.927 14.935 23.550 1.00 90.50 83 ALA A N 1
ATOM 661 C CA . ALA A 1 83 ? -14.013 14.553 22.150 1.00 90.50 83 ALA A CA 1
ATOM 662 C C . ALA A 1 83 ? -13.959 13.022 22.021 1.00 90.50 83 ALA A C 1
ATOM 664 O O . ALA A 1 83 ? -13.535 12.321 22.940 1.00 90.50 83 ALA A O 1
ATOM 665 N N . TRP A 1 84 ? -14.388 12.504 20.867 1.00 91.56 84 TRP A N 1
ATOM 666 C CA . TRP A 1 84 ? -14.196 11.093 20.545 1.00 91.56 84 TRP A CA 1
ATOM 667 C C . TRP A 1 84 ? -12.718 10.820 20.287 1.00 91.56 84 TRP A C 1
ATOM 669 O O . TRP A 1 84 ? -12.111 11.459 19.430 1.00 91.56 84 TRP A O 1
ATOM 679 N N . SER A 1 85 ? -12.178 9.827 20.983 1.00 89.56 85 SER A N 1
ATOM 680 C CA . SER A 1 85 ? -10.800 9.376 20.806 1.00 89.56 85 SER A CA 1
ATOM 681 C C . SER A 1 85 ? -10.766 7.895 20.472 1.00 89.56 85 SER A C 1
ATOM 683 O O . SER A 1 85 ? -11.505 7.098 21.051 1.00 89.56 85 SER A O 1
ATOM 685 N N . THR A 1 86 ? -9.898 7.519 19.542 1.00 89.81 86 THR A N 1
ATOM 686 C CA . THR A 1 86 ? -9.711 6.129 19.126 1.00 89.81 86 THR A CA 1
ATOM 687 C C . THR A 1 86 ? -8.933 5.346 20.184 1.00 89.81 86 THR A C 1
ATOM 689 O O . THR A 1 86 ? -7.976 5.854 20.770 1.00 89.81 86 THR A O 1
ATOM 692 N N . LEU A 1 87 ? -9.314 4.091 20.417 1.00 88.19 87 LEU A N 1
ATOM 693 C CA . LEU A 1 87 ? -8.509 3.140 21.184 1.00 88.19 87 LEU A CA 1
ATOM 694 C C . LEU A 1 87 ? -7.355 2.583 20.328 1.00 88.19 87 LEU A C 1
ATOM 696 O O . LEU A 1 87 ? -7.481 2.494 19.108 1.00 88.19 87 LEU A O 1
ATOM 700 N N . PRO A 1 88 ? -6.231 2.174 20.945 1.00 82.94 88 PRO A N 1
ATOM 701 C CA . PRO A 1 88 ? -4.997 1.867 20.216 1.00 82.94 88 PRO A CA 1
ATOM 702 C C . PRO A 1 88 ? -5.080 0.615 19.337 1.00 82.94 88 PRO A C 1
ATOM 704 O O . PRO A 1 88 ? -4.279 0.468 18.422 1.00 82.94 88 PRO A O 1
ATOM 707 N N . LYS A 1 89 ? -6.020 -0.303 19.604 1.00 86.31 89 LYS A N 1
ATOM 708 C CA . LYS A 1 89 ? -6.230 -1.486 18.761 1.00 86.31 89 LYS A CA 1
ATOM 709 C C . LYS A 1 89 ? -7.395 -1.259 17.810 1.00 86.31 89 LYS A C 1
ATOM 711 O O . LYS A 1 89 ? -8.517 -1.012 18.252 1.00 86.31 89 LYS A O 1
ATOM 716 N N . PHE A 1 90 ? -7.114 -1.433 16.530 1.00 88.94 90 PHE A N 1
ATOM 717 C CA . PHE A 1 90 ? -8.051 -1.400 15.415 1.00 88.94 90 PHE A CA 1
ATOM 718 C C . PHE A 1 90 ? -7.753 -2.579 14.484 1.00 88.94 90 PHE A C 1
ATOM 720 O O . PHE A 1 90 ? -6.659 -3.149 14.530 1.00 88.94 90 PHE A O 1
ATOM 727 N N . VAL A 1 91 ? -8.742 -2.993 13.692 1.00 90.81 91 VAL A N 1
ATOM 728 C CA . VAL A 1 91 ? -8.605 -4.145 12.795 1.00 90.81 91 VAL A CA 1
ATOM 729 C C . VAL A 1 91 ? -9.038 -3.798 11.367 1.00 90.81 91 VAL A C 1
ATOM 731 O O . VAL A 1 91 ? -10.118 -3.235 11.186 1.00 90.81 91 VAL A O 1
ATOM 734 N N . PRO A 1 92 ? -8.236 -4.149 10.347 1.00 92.00 92 PRO A N 1
ATOM 735 C CA . PRO A 1 92 ? -6.856 -4.640 10.449 1.00 92.00 92 PRO A CA 1
ATOM 736 C C . PRO A 1 92 ? -5.898 -3.558 10.983 1.00 92.00 92 PRO A C 1
ATOM 738 O O . PRO A 1 92 ? -6.189 -2.370 10.893 1.00 92.00 92 PRO A O 1
ATOM 741 N N . SER A 1 93 ? -4.744 -3.969 11.519 1.00 90.19 93 SER A N 1
ATOM 742 C CA . SER A 1 93 ? -3.698 -3.043 11.989 1.00 90.19 93 SER A CA 1
ATOM 743 C C . SER A 1 93 ? -3.028 -2.273 10.849 1.00 90.19 93 SER A C 1
ATOM 745 O O . SER A 1 93 ? -2.523 -1.179 11.058 1.00 90.19 93 SER A O 1
ATOM 747 N N . ASN A 1 94 ? -3.025 -2.841 9.644 1.00 93.56 94 ASN A N 1
ATOM 748 C CA . ASN A 1 94 ? -2.600 -2.163 8.431 1.00 93.56 94 ASN A CA 1
ATOM 749 C C . ASN A 1 94 ? -3.516 -2.590 7.277 1.00 93.56 94 ASN A C 1
ATOM 751 O O . ASN A 1 94 ? -3.399 -3.691 6.740 1.00 93.56 94 ASN A O 1
ATOM 755 N N . ILE A 1 95 ? -4.456 -1.717 6.915 1.00 94.25 95 ILE A N 1
ATOM 756 C CA . ILE A 1 95 ? -5.403 -1.962 5.821 1.00 94.25 95 ILE A CA 1
ATOM 757 C C . ILE A 1 95 ? -4.721 -1.997 4.448 1.00 94.25 95 ILE A C 1
ATOM 759 O O . ILE A 1 95 ? -5.175 -2.739 3.581 1.00 94.25 95 ILE A O 1
ATOM 763 N N . CYS A 1 96 ? -3.603 -1.280 4.276 1.00 96.00 96 CYS A N 1
ATOM 764 C CA . CYS A 1 96 ? -2.826 -1.282 3.036 1.00 96.00 96 CYS A CA 1
ATOM 765 C C . CYS A 1 96 ? -2.243 -2.666 2.721 1.00 96.00 96 CYS A C 1
ATOM 767 O O . CYS A 1 96 ? -2.150 -3.030 1.557 1.00 96.00 96 CYS A O 1
ATOM 769 N N . LEU A 1 97 ? -1.879 -3.440 3.752 1.00 94.75 97 LEU A N 1
ATOM 770 C CA . LEU A 1 97 ? -1.397 -4.819 3.606 1.00 94.75 97 LEU A CA 1
ATOM 771 C C . LEU A 1 97 ? -2.536 -5.849 3.607 1.00 94.75 97 LEU A C 1
ATOM 773 O O . LEU A 1 97 ? -2.404 -6.920 3.023 1.00 94.75 97 LEU A O 1
ATOM 777 N N . ALA A 1 98 ? -3.646 -5.550 4.287 1.00 93.94 98 ALA A N 1
ATOM 778 C CA . ALA A 1 98 ? -4.776 -6.471 4.398 1.00 93.94 98 ALA A CA 1
ATOM 779 C C . ALA A 1 98 ? -5.573 -6.590 3.090 1.00 93.94 98 ALA A C 1
ATOM 781 O O . ALA A 1 98 ? -6.039 -7.675 2.746 1.00 93.94 98 ALA A O 1
ATOM 782 N N . ILE A 1 99 ? -5.738 -5.482 2.359 1.00 91.75 99 ILE A N 1
ATOM 783 C CA . ILE A 1 99 ? -6.398 -5.485 1.051 1.00 91.75 99 ILE A CA 1
ATOM 784 C C . ILE A 1 99 ? -5.355 -5.793 -0.028 1.00 91.75 99 ILE A C 1
ATOM 786 O O . ILE A 1 99 ? -4.804 -4.889 -0.652 1.00 91.75 99 ILE A O 1
ATOM 790 N N . SER A 1 100 ? -5.122 -7.082 -0.262 1.00 90.56 100 SER A N 1
ATOM 791 C CA . SER A 1 100 ? -4.316 -7.575 -1.380 1.00 90.56 100 SER A CA 1
ATOM 792 C C . SER A 1 100 ? -5.040 -8.736 -2.041 1.00 90.56 100 SER A C 1
ATOM 794 O O . SER A 1 100 ? -5.062 -9.850 -1.516 1.00 90.56 100 SER A O 1
ATOM 796 N N . PHE A 1 101 ? -5.663 -8.474 -3.188 1.00 90.00 101 PHE A N 1
ATOM 797 C CA . PHE A 1 101 ? -6.400 -9.491 -3.933 1.00 90.00 101 PHE A CA 1
ATOM 798 C C . PHE A 1 101 ? -5.875 -9.620 -5.364 1.00 90.00 101 PHE A C 1
ATOM 800 O O . PHE A 1 101 ? -5.454 -8.622 -5.951 1.00 90.00 101 PHE A O 1
ATOM 807 N N . PRO A 1 102 ? -5.991 -10.809 -5.986 1.00 89.81 102 PRO A N 1
ATOM 808 C CA . PRO A 1 102 ? -5.659 -10.992 -7.402 1.00 89.81 102 PRO A CA 1
ATOM 809 C C . PRO A 1 102 ? -6.525 -10.163 -8.363 1.00 89.81 102 PRO A C 1
ATOM 811 O O . PRO A 1 102 ? -6.252 -10.101 -9.557 1.00 89.81 102 PRO A O 1
ATOM 814 N N . SER A 1 103 ? -7.627 -9.582 -7.883 1.00 88.12 103 SER A N 1
ATOM 815 C CA . SER A 1 103 ? -8.542 -8.766 -8.678 1.00 88.12 103 SER A CA 1
ATOM 816 C C . SER A 1 103 ? -9.053 -7.591 -7.851 1.00 88.12 103 SER A C 1
ATOM 818 O O . SER A 1 103 ? -9.460 -7.770 -6.704 1.00 88.12 103 SER A O 1
ATOM 820 N N . GLY A 1 104 ? -9.065 -6.404 -8.458 1.00 89.75 104 GLY A N 1
ATOM 821 C CA . GLY A 1 104 ? -9.359 -5.134 -7.791 1.00 89.75 104 GLY A CA 1
ATOM 822 C C . GLY A 1 104 ? -8.119 -4.246 -7.700 1.00 89.75 104 GLY A C 1
ATOM 823 O O . GLY A 1 104 ? -7.011 -4.686 -7.984 1.00 89.75 104 GLY A O 1
ATOM 824 N N . SER A 1 105 ? -8.312 -2.979 -7.341 1.00 92.81 105 SER A N 1
ATOM 825 C CA . SER A 1 105 ? -7.222 -2.002 -7.258 1.00 92.81 105 SER A CA 1
ATOM 826 C C . SER A 1 105 ? -6.418 -2.070 -5.961 1.00 92.81 105 SER A C 1
ATOM 828 O O . SER A 1 105 ? -5.304 -1.562 -5.928 1.00 92.81 105 SER A O 1
ATOM 830 N N . GLY A 1 106 ? -6.955 -2.697 -4.913 1.00 92.81 106 GLY A N 1
ATOM 831 C CA . GLY A 1 106 ? -6.403 -2.645 -3.558 1.00 92.81 106 GLY A CA 1
ATOM 832 C C . GLY A 1 106 ? -7.029 -1.528 -2.717 1.00 92.81 106 GLY A C 1
ATOM 833 O O . GLY A 1 106 ? -8.084 -0.997 -3.069 1.00 92.81 106 GLY A O 1
ATOM 834 N N . ALA A 1 107 ? -6.381 -1.181 -1.599 1.00 94.00 107 ALA A N 1
ATOM 835 C CA . ALA A 1 107 ? -6.841 -0.129 -0.682 1.00 94.00 107 ALA A CA 1
ATOM 836 C C . ALA A 1 107 ? -6.856 1.274 -1.318 1.00 94.00 107 ALA A C 1
ATOM 838 O O . ALA A 1 107 ? -7.672 2.116 -0.949 1.00 94.00 107 ALA A O 1
ATOM 839 N N . CYS A 1 108 ? -5.971 1.508 -2.285 1.00 95.62 108 CYS A N 1
ATOM 840 C CA . CYS A 1 108 ? -5.952 2.705 -3.111 1.00 95.62 108 CYS A CA 1
ATOM 841 C C . CYS A 1 108 ? -6.242 2.308 -4.564 1.00 95.62 108 CYS A C 1
ATOM 843 O O . CYS A 1 108 ? -5.939 1.187 -4.971 1.00 95.62 108 CYS A O 1
ATOM 845 N N . GLY A 1 109 ? -6.882 3.185 -5.339 1.00 95.88 109 GLY A N 1
ATOM 846 C CA . GLY A 1 109 ? -7.263 2.912 -6.727 1.00 95.88 109 GLY A CA 1
ATOM 847 C C . GLY A 1 109 ? -6.089 2.512 -7.633 1.00 95.88 109 GLY A C 1
ATOM 848 O O . GLY A 1 109 ? -4.920 2.583 -7.254 1.00 95.88 109 GLY A O 1
ATOM 849 N N . PHE A 1 110 ? -6.379 2.093 -8.865 1.00 97.69 110 PHE A N 1
ATOM 850 C CA . PHE A 1 110 ? -5.334 1.634 -9.789 1.00 97.69 110 PHE A CA 1
ATOM 851 C C . PHE A 1 110 ? -4.219 2.674 -9.976 1.00 97.69 110 PHE A C 1
ATOM 853 O O . PHE A 1 110 ? -4.457 3.882 -9.936 1.00 97.69 110 PHE A O 1
ATOM 860 N N . ASN A 1 111 ? -2.997 2.197 -10.210 1.00 97.81 111 ASN A N 1
ATOM 861 C CA . ASN A 1 111 ? -1.782 2.995 -10.377 1.00 97.81 111 ASN A CA 1
ATOM 862 C C . ASN A 1 111 ? -1.418 3.894 -9.187 1.00 97.81 111 ASN A C 1
ATOM 864 O O . ASN A 1 111 ? -0.664 4.849 -9.353 1.00 97.81 111 ASN A O 1
ATOM 868 N N . SER A 1 112 ? -1.944 3.611 -8.000 1.00 98.00 112 SER A N 1
ATOM 869 C CA . SER A 1 112 ? -1.586 4.301 -6.763 1.00 98.00 112 SER A CA 1
ATOM 870 C C . SER A 1 112 ? -1.065 3.307 -5.733 1.00 98.00 112 SER A C 1
ATOM 872 O O . SER A 1 112 ? -1.194 2.095 -5.915 1.00 98.00 112 SER A O 1
ATOM 874 N N . TYR A 1 113 ? -0.454 3.817 -4.667 1.00 98.12 113 TYR A N 1
ATOM 875 C CA . TYR A 1 113 ? -0.006 3.004 -3.547 1.00 98.12 113 TYR A CA 1
ATOM 876 C C . TYR A 1 113 ? -0.534 3.537 -2.214 1.00 98.12 113 TYR A C 1
ATOM 878 O O . TYR A 1 113 ? -0.735 4.742 -2.040 1.00 98.12 113 TYR A O 1
ATOM 886 N N . CYS A 1 114 ? -0.763 2.612 -1.287 1.00 98.00 114 CYS A N 1
ATOM 887 C CA . CYS A 1 114 ? -1.249 2.852 0.062 1.00 98.00 114 CYS A CA 1
ATOM 888 C C . CYS A 1 114 ? -0.088 2.846 1.057 1.00 98.00 114 CYS A C 1
ATOM 890 O O . CYS A 1 114 ? 0.782 1.979 1.000 1.00 98.00 114 CYS A O 1
ATOM 892 N N . LYS A 1 115 ? -0.101 3.776 2.007 1.00 97.06 115 LYS A N 1
ATOM 893 C CA . LYS A 1 115 ? 0.778 3.758 3.182 1.00 97.06 115 LYS A CA 1
ATOM 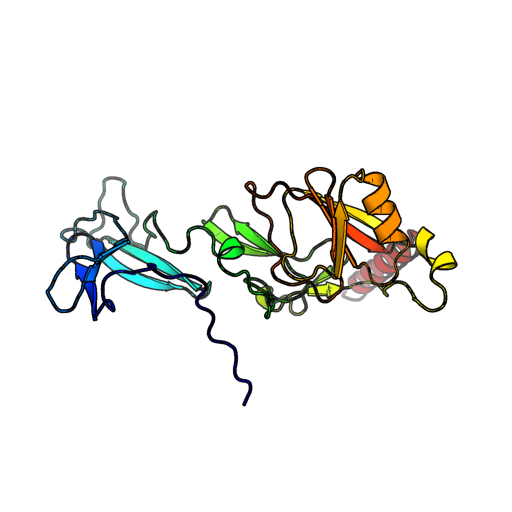894 C C . LYS A 1 115 ? -0.002 4.153 4.427 1.00 97.06 115 LYS A C 1
ATOM 896 O O . LYS A 1 115 ? -0.963 4.914 4.332 1.00 97.06 115 LYS A O 1
ATOM 901 N N . ILE A 1 116 ? 0.422 3.681 5.593 1.00 95.00 116 ILE A N 1
ATOM 902 C CA . ILE A 1 116 ? -0.129 4.162 6.863 1.00 95.00 116 ILE A CA 1
ATOM 903 C C . ILE A 1 116 ? 0.549 5.487 7.223 1.00 95.00 116 ILE A C 1
ATOM 905 O O . ILE A 1 116 ? 1.775 5.571 7.259 1.00 95.00 116 ILE A O 1
ATOM 909 N N . GLY A 1 117 ? -0.255 6.530 7.429 1.00 91.06 117 GLY A N 1
ATOM 910 C CA . GLY A 1 117 ? 0.201 7.834 7.901 1.00 91.06 117 GLY A CA 1
ATOM 911 C C . GLY A 1 117 ? 0.450 7.860 9.410 1.00 91.06 117 GLY A C 1
ATOM 912 O O . GLY A 1 117 ? 0.109 6.927 10.140 1.00 91.06 117 GLY A O 1
ATOM 913 N N . ASP A 1 118 ? 1.007 8.971 9.893 1.00 88.25 118 ASP A N 1
ATOM 914 C CA . ASP A 1 118 ? 1.318 9.167 11.318 1.00 88.25 118 ASP A CA 1
ATOM 915 C C . ASP A 1 118 ? 0.066 9.104 12.213 1.00 88.25 118 ASP A C 1
ATOM 917 O O . ASP A 1 118 ? 0.137 8.714 13.379 1.00 88.25 118 ASP A O 1
ATOM 921 N N . ASP A 1 119 ? -1.101 9.428 11.653 1.00 87.88 119 ASP A N 1
ATOM 922 C CA . ASP A 1 119 ? -2.414 9.351 12.299 1.00 87.88 119 ASP A CA 1
ATOM 923 C C . ASP A 1 119 ? -3.006 7.928 12.343 1.00 87.88 119 ASP A C 1
ATOM 925 O O . ASP A 1 119 ? -4.150 7.746 12.770 1.00 87.88 119 ASP A O 1
ATOM 929 N N . GLN A 1 120 ? -2.235 6.916 11.926 1.00 87.38 120 GLN A N 1
ATOM 930 C CA . GLN A 1 120 ? -2.652 5.514 11.828 1.00 87.38 120 GLN A CA 1
ATOM 931 C C . GLN A 1 120 ? -3.825 5.292 10.856 1.00 87.38 120 GLN A C 1
ATOM 933 O O . GLN A 1 120 ? -4.597 4.332 10.989 1.00 87.38 120 GLN A O 1
ATOM 938 N N . ARG A 1 121 ? -3.978 6.179 9.866 1.00 91.25 121 ARG A N 1
ATOM 939 C CA . ARG A 1 121 ? -4.936 6.022 8.769 1.00 91.25 121 ARG A CA 1
ATOM 940 C C . ARG A 1 121 ? -4.218 5.743 7.451 1.00 91.25 121 ARG A C 1
ATOM 942 O O . ARG A 1 121 ? -3.075 6.163 7.267 1.00 91.25 121 ARG A O 1
ATOM 949 N N . PRO A 1 122 ? -4.857 5.009 6.526 1.00 94.12 122 PRO A N 1
ATOM 950 C CA . PRO A 1 122 ? -4.302 4.832 5.195 1.00 94.12 122 PRO A CA 1
ATOM 951 C C . PRO A 1 122 ? -4.303 6.155 4.430 1.00 94.12 122 PRO A C 1
ATOM 953 O O . PRO A 1 122 ? -5.237 6.952 4.514 1.00 94.12 122 PRO A O 1
ATOM 956 N N . SER A 1 123 ? -3.266 6.352 3.632 1.00 95.38 123 SER A N 1
ATOM 957 C CA . SER A 1 123 ? -3.125 7.459 2.700 1.00 95.38 123 SER A CA 1
ATOM 958 C C . SER A 1 123 ? -2.744 6.912 1.330 1.00 95.38 123 SER A C 1
ATOM 960 O O . SER A 1 123 ? -1.919 6.000 1.233 1.00 95.38 123 SER A O 1
ATOM 962 N N . CYS A 1 124 ? -3.350 7.475 0.284 1.00 97.12 124 CYS A N 1
ATOM 963 C CA . CYS A 1 124 ? -3.105 7.100 -1.103 1.00 97.12 124 CYS A CA 1
ATOM 964 C C . CYS A 1 124 ? -2.215 8.130 -1.793 1.00 97.12 124 CYS A C 1
ATOM 966 O O . CYS A 1 124 ? -2.478 9.332 -1.730 1.00 97.12 124 CYS A O 1
ATOM 968 N N . SER A 1 125 ? -1.202 7.642 -2.502 1.00 97.88 125 SER A N 1
ATOM 969 C CA . SER A 1 125 ? -0.247 8.461 -3.245 1.00 97.88 125 SER A CA 1
ATOM 970 C C . SER A 1 125 ? -0.016 7.908 -4.648 1.00 97.88 125 SER A C 1
ATOM 972 O O . SER A 1 125 ? -0.119 6.704 -4.885 1.00 97.88 125 SER A O 1
ATOM 974 N N . CYS A 1 126 ? 0.335 8.788 -5.586 1.00 98.50 126 CYS A N 1
ATOM 975 C CA . CYS A 1 126 ? 0.764 8.376 -6.920 1.00 98.50 126 CYS A CA 1
ATOM 976 C C . CYS A 1 126 ? 2.274 8.102 -6.954 1.00 98.50 126 CYS A C 1
ATOM 978 O O . CYS A 1 126 ? 3.036 8.859 -6.343 1.00 98.50 126 CYS A O 1
ATOM 980 N N . PRO A 1 127 ? 2.721 7.050 -7.658 1.00 97.81 127 PRO A N 1
ATOM 981 C CA . PRO A 1 127 ? 4.138 6.806 -7.890 1.00 97.81 127 PRO A CA 1
ATOM 982 C C . PRO A 1 127 ? 4.728 7.842 -8.871 1.00 97.81 127 PRO A C 1
ATOM 984 O O . PRO A 1 127 ? 3.979 8.581 -9.524 1.00 97.81 127 PRO A O 1
ATOM 987 N N . PRO A 1 128 ? 6.065 7.918 -8.995 1.00 97.31 128 PRO A N 1
ATOM 988 C CA . PRO A 1 128 ? 6.727 8.817 -9.933 1.00 97.31 128 PRO A CA 1
ATOM 989 C C . PRO A 1 128 ? 6.195 8.713 -11.361 1.00 97.31 128 PRO A C 1
ATOM 991 O O . PRO A 1 128 ? 5.986 7.622 -11.883 1.00 97.31 128 PRO A O 1
ATOM 994 N N . GLY A 1 129 ? 5.959 9.862 -11.999 1.00 95.56 129 GLY A N 1
ATOM 995 C CA . GLY A 1 129 ? 5.411 9.933 -13.357 1.00 95.56 129 GLY A CA 1
ATOM 996 C C . GLY A 1 129 ? 3.889 9.740 -13.462 1.00 95.56 129 GLY A C 1
ATOM 997 O O . GLY A 1 129 ? 3.359 9.724 -14.574 1.00 95.56 129 GLY A O 1
ATOM 998 N N . TYR A 1 130 ? 3.175 9.644 -12.335 1.00 97.44 130 TYR A N 1
ATOM 999 C CA . TYR A 1 130 ? 1.714 9.534 -12.280 1.00 97.44 130 TYR A CA 1
ATOM 1000 C C . TYR A 1 130 ? 1.086 10.725 -11.540 1.00 97.44 130 TYR A C 1
ATOM 1002 O O . TYR A 1 130 ? 1.723 11.391 -10.726 1.00 97.44 130 TYR A O 1
ATOM 1010 N N . THR A 1 131 ? -0.192 10.992 -11.812 1.00 97.94 131 THR A N 1
ATOM 1011 C CA . THR A 1 131 ? -1.002 11.993 -11.098 1.00 97.94 131 THR A CA 1
ATOM 1012 C C . THR A 1 131 ? -2.377 11.439 -10.749 1.00 97.94 131 THR A C 1
ATOM 1014 O O . THR A 1 131 ? -2.840 10.498 -11.395 1.00 97.94 131 THR A O 1
ATOM 1017 N N . PHE A 1 132 ? -3.049 12.028 -9.760 1.00 98.25 132 PHE A N 1
ATOM 1018 C CA . PHE A 1 132 ? -4.380 11.589 -9.349 1.00 98.25 132 PHE A CA 1
ATOM 1019 C C . PHE A 1 132 ? -5.388 11.716 -10.496 1.00 98.25 132 PHE A C 1
ATOM 1021 O O . PHE A 1 132 ? -5.382 12.689 -11.255 1.00 98.25 132 PHE A O 1
ATOM 1028 N N . LEU A 1 133 ? -6.276 10.727 -10.609 1.00 97.50 133 LEU A N 1
ATOM 1029 C CA . LEU A 1 133 ? -7.414 10.789 -11.528 1.00 97.50 133 LEU A CA 1
ATOM 1030 C C . LEU A 1 133 ? -8.385 11.907 -11.135 1.00 97.50 133 LEU A C 1
ATOM 1032 O O . LEU A 1 133 ? -8.908 12.601 -12.005 1.00 97.50 133 LEU A O 1
ATOM 1036 N N . ASP A 1 134 ? -8.583 12.085 -9.832 1.00 96.88 134 ASP A N 1
ATOM 1037 C CA . ASP A 1 134 ? -9.431 13.102 -9.225 1.00 96.88 134 ASP A CA 1
ATOM 1038 C C . ASP A 1 134 ? -8.697 13.687 -8.012 1.00 96.88 134 ASP A C 1
ATOM 1040 O O . ASP A 1 134 ? -8.400 12.974 -7.057 1.00 96.88 134 ASP A O 1
ATOM 1044 N N . GLN A 1 135 ? -8.373 14.980 -8.046 1.00 94.94 135 GLN A N 1
ATOM 1045 C CA . GLN A 1 135 ? -7.660 15.629 -6.937 1.00 94.94 135 GLN A CA 1
ATOM 1046 C C . GLN A 1 135 ? -8.524 15.769 -5.677 1.00 94.94 135 GLN A C 1
ATOM 1048 O O . GLN A 1 135 ? -7.977 15.922 -4.588 1.00 94.94 135 GLN A O 1
ATOM 1053 N N . ASN A 1 136 ? -9.852 15.701 -5.813 1.00 95.50 136 ASN A N 1
ATOM 1054 C CA . ASN A 1 136 ? -10.777 15.759 -4.682 1.00 95.50 136 ASN A CA 1
ATOM 1055 C C . ASN A 1 136 ? -11.036 14.375 -4.075 1.00 95.50 136 ASN A C 1
ATOM 1057 O O . ASN A 1 136 ? -11.570 14.283 -2.972 1.00 95.50 136 ASN A O 1
ATOM 1061 N N . ASP A 1 137 ? -10.667 13.308 -4.787 1.00 93.81 137 ASP A N 1
ATOM 1062 C CA . ASP A 1 137 ? -10.820 11.932 -4.336 1.00 93.81 137 ASP A CA 1
ATOM 1063 C C . ASP A 1 137 ? -9.613 11.087 -4.759 1.00 93.81 137 ASP A C 1
ATOM 1065 O O . ASP A 1 137 ? -9.613 10.371 -5.766 1.00 93.81 137 ASP A O 1
ATOM 1069 N N . VAL A 1 138 ? -8.573 11.164 -3.930 1.00 94.81 138 VAL A N 1
ATOM 1070 C CA . VAL A 1 138 ? -7.304 10.448 -4.116 1.00 94.81 138 VAL A CA 1
ATOM 1071 C C . VAL A 1 138 ? -7.461 8.924 -4.102 1.00 94.81 138 VAL A C 1
ATOM 1073 O O . VAL A 1 138 ? -6.572 8.213 -4.569 1.00 94.81 138 VAL A O 1
ATOM 1076 N N . THR A 1 139 ? -8.588 8.400 -3.604 1.00 93.31 139 THR A N 1
ATOM 1077 C CA . THR A 1 139 ? -8.839 6.953 -3.535 1.00 93.31 139 THR A CA 1
ATOM 1078 C C . THR A 1 139 ? -9.176 6.351 -4.896 1.00 93.31 139 THR A C 1
ATOM 1080 O O . THR A 1 139 ? -8.991 5.151 -5.095 1.00 93.31 139 THR A O 1
ATOM 1083 N N . LYS A 1 140 ? -9.576 7.174 -5.878 1.00 95.31 140 LYS A N 1
ATOM 1084 C CA . LYS A 1 140 ? -9.873 6.725 -7.249 1.00 95.31 140 LYS A CA 1
ATOM 1085 C C . LYS A 1 140 ? -8.642 6.246 -8.018 1.00 95.31 140 LYS A C 1
ATOM 1087 O O . LYS A 1 140 ? -8.795 5.600 -9.052 1.00 95.31 140 LYS A O 1
ATOM 1092 N N . GLY A 1 141 ? -7.440 6.515 -7.512 1.00 97.44 141 GLY A N 1
ATOM 1093 C CA . GLY A 1 141 ? -6.180 6.092 -8.112 1.00 97.44 141 GLY A CA 1
ATOM 1094 C C . GLY A 1 141 ? -5.557 7.154 -9.011 1.00 97.44 141 GLY A C 1
ATOM 1095 O O . GLY A 1 141 ? -5.890 8.342 -8.948 1.00 97.44 141 GLY A O 1
ATOM 1096 N N . CYS A 1 142 ? -4.623 6.719 -9.851 1.00 98.62 142 CYS A N 1
ATOM 1097 C CA . CYS A 1 142 ? -3.769 7.598 -10.636 1.00 98.62 142 CYS A CA 1
ATOM 1098 C C . CYS A 1 142 ? -3.758 7.238 -12.128 1.00 98.62 142 CYS A C 1
ATOM 1100 O O . CYS A 1 142 ? -4.110 6.135 -12.554 1.00 98.62 142 CYS A O 1
ATOM 1102 N N . LYS A 1 143 ? -3.300 8.190 -12.937 1.00 96.50 143 LYS A N 1
ATOM 1103 C CA . LYS A 1 143 ? -3.000 8.025 -14.362 1.00 96.50 143 LYS A CA 1
ATOM 1104 C C . LYS A 1 143 ? -1.553 8.398 -14.652 1.00 96.50 143 LYS A C 1
ATOM 1106 O O . LYS A 1 143 ? -0.995 9.273 -13.990 1.00 96.50 143 LYS A O 1
ATOM 1111 N N . GLN A 1 144 ? -0.975 7.750 -15.657 1.00 94.88 144 GLN A N 1
ATOM 1112 C CA . GLN A 1 144 ? 0.337 8.111 -16.192 1.00 94.88 144 GLN A CA 1
ATOM 1113 C C . GLN A 1 144 ? 0.299 9.517 -16.800 1.00 94.88 144 GLN A C 1
ATOM 1115 O O . GLN A 1 144 ? -0.702 9.922 -17.394 1.00 94.88 144 GLN A O 1
ATOM 1120 N N . MET A 1 145 ? 1.403 10.247 -16.655 1.00 95.38 145 MET A N 1
ATOM 1121 C CA . MET A 1 145 ? 1.586 11.598 -17.202 1.00 95.38 145 MET A CA 1
ATOM 1122 C C . MET A 1 145 ? 2.452 11.631 -18.465 1.00 95.38 145 MET A C 1
ATOM 1124 O O . MET A 1 145 ? 2.823 12.703 -18.936 1.00 95.38 145 MET A O 1
ATOM 1128 N N . PHE A 1 146 ? 2.787 10.466 -19.010 1.00 91.75 146 PHE A N 1
ATOM 1129 C CA . PHE A 1 146 ? 3.625 10.311 -20.188 1.00 91.75 146 PHE A CA 1
ATOM 1130 C C . PHE A 1 146 ? 3.088 9.186 -21.071 1.00 91.75 146 PHE A C 1
ATOM 1132 O O . PHE A 1 146 ? 2.338 8.324 -20.616 1.00 91.75 146 PHE A O 1
ATOM 1139 N N . ILE A 1 147 ? 3.482 9.206 -22.342 1.00 88.56 147 ILE A N 1
ATOM 1140 C CA . ILE A 1 147 ? 3.166 8.143 -23.295 1.00 88.56 147 ILE A CA 1
ATOM 1141 C C . ILE A 1 147 ? 4.106 6.965 -23.022 1.00 88.56 147 ILE A C 1
ATOM 1143 O O . ILE A 1 147 ? 5.326 7.159 -22.953 1.00 88.56 147 ILE A O 1
ATOM 1147 N N . SER A 1 148 ? 3.525 5.777 -22.838 1.00 88.50 148 SER A N 1
ATOM 1148 C CA . SER A 1 148 ? 4.248 4.514 -22.654 1.00 88.50 148 SER A CA 1
ATOM 1149 C C . SER A 1 148 ? 5.130 4.195 -23.865 1.00 88.50 148 SER A C 1
ATOM 1151 O O . SER A 1 148 ? 4.908 4.725 -24.951 1.00 88.50 148 SER A O 1
ATOM 1153 N N . GLN A 1 149 ? 6.133 3.340 -23.674 1.00 87.38 149 GLN A N 1
ATOM 1154 C CA . GLN A 1 149 ? 7.026 2.932 -24.757 1.00 87.38 149 GLN A CA 1
ATOM 1155 C C . GLN A 1 149 ? 6.248 2.224 -25.871 1.00 87.38 149 GLN A C 1
ATOM 1157 O O . GLN A 1 149 ? 5.406 1.368 -25.593 1.00 87.38 149 GLN A O 1
ATOM 1162 N N . ASP A 1 150 ? 6.555 2.553 -27.122 1.00 86.69 150 ASP A N 1
ATOM 1163 C CA . ASP A 1 150 ? 5.974 1.872 -28.273 1.00 86.69 150 ASP A CA 1
ATOM 1164 C C . ASP A 1 150 ? 6.605 0.484 -28.480 1.00 86.69 150 ASP A C 1
ATOM 1166 O O . ASP A 1 150 ? 7.814 0.341 -28.682 1.00 86.69 150 ASP A O 1
ATOM 1170 N N . CYS A 1 151 ? 5.767 -0.553 -28.473 1.00 86.50 151 CYS A N 1
ATOM 1171 C CA . CYS A 1 151 ? 6.175 -1.925 -28.764 1.00 86.50 151 CYS A CA 1
ATOM 1172 C C . CYS A 1 151 ? 6.452 -2.180 -30.256 1.00 86.50 151 CYS A C 1
ATOM 1174 O O . CYS A 1 151 ? 7.044 -3.205 -30.589 1.00 86.50 151 CYS A O 1
ATOM 1176 N N . GLY A 1 152 ? 6.043 -1.282 -31.160 1.00 82.81 152 GLY A N 1
ATOM 1177 C CA . GLY A 1 152 ? 6.372 -1.361 -32.586 1.00 82.81 152 GLY A CA 1
ATOM 1178 C C . GLY A 1 152 ? 7.822 -0.974 -32.895 1.00 82.81 152 GLY A C 1
ATOM 1179 O O . GLY A 1 152 ? 8.429 -1.528 -33.814 1.00 82.81 152 GLY A O 1
ATOM 1180 N N . HIS A 1 153 ? 8.400 -0.071 -32.095 1.00 75.50 153 HIS A N 1
ATOM 1181 C CA . HIS A 1 153 ? 9.767 0.438 -32.261 1.00 75.50 153 HIS A CA 1
ATOM 1182 C C . HIS A 1 153 ? 10.553 0.522 -30.931 1.00 75.50 153 HIS A C 1
ATOM 1184 O O . HIS A 1 153 ? 11.137 1.562 -30.613 1.00 75.50 153 HIS A O 1
ATOM 1190 N N . PRO A 1 154 ? 10.638 -0.573 -30.151 1.00 64.06 154 PRO A N 1
ATOM 1191 C CA . PRO A 1 154 ? 11.089 -0.526 -28.761 1.00 64.06 154 PRO A CA 1
ATOM 1192 C C . PRO A 1 154 ? 12.548 -0.076 -28.611 1.00 64.06 154 PRO A C 1
ATOM 1194 O O . PRO A 1 154 ? 12.862 0.691 -27.702 1.00 64.06 154 PRO A O 1
ATOM 1197 N N . SER A 1 155 ? 13.438 -0.472 -29.529 1.00 61.38 155 SER A N 1
ATOM 1198 C CA . SER A 1 155 ? 14.879 -0.199 -29.429 1.00 61.38 155 SER A CA 1
ATOM 1199 C C . SER A 1 155 ? 15.268 1.273 -29.601 1.00 61.38 155 SER A C 1
ATOM 1201 O O . SER A 1 155 ? 16.371 1.642 -29.211 1.00 61.38 155 SER A O 1
ATOM 1203 N N . GLN A 1 156 ? 14.407 2.112 -30.189 1.00 63.94 156 GLN A N 1
ATOM 1204 C CA . GLN A 1 156 ? 14.685 3.547 -30.358 1.00 63.94 156 GLN A CA 1
ATOM 1205 C C . GLN A 1 156 ? 14.249 4.374 -29.144 1.00 63.94 156 GLN A C 1
ATOM 1207 O O . GLN A 1 156 ? 14.734 5.486 -28.948 1.00 63.94 156 GLN A O 1
ATOM 1212 N N . GLU A 1 157 ? 13.352 3.839 -28.313 1.00 74.56 157 GLU A N 1
ATOM 1213 C CA . GLU A 1 157 ? 12.745 4.596 -27.221 1.00 74.56 157 GLU A CA 1
ATOM 1214 C C . GLU A 1 157 ? 13.327 4.285 -25.843 1.00 74.56 157 GLU A C 1
ATOM 1216 O O . GLU A 1 157 ? 13.140 5.098 -24.943 1.00 74.56 157 GLU A O 1
ATOM 1221 N N . THR A 1 158 ? 14.070 3.187 -25.657 1.00 78.44 158 THR A N 1
ATOM 1222 C CA . THR A 1 158 ? 14.663 2.818 -24.355 1.00 78.44 158 THR A CA 1
ATOM 1223 C C . THR A 1 158 ? 15.440 3.976 -23.717 1.00 78.44 158 THR A C 1
ATOM 1225 O O . THR A 1 158 ? 15.316 4.228 -22.521 1.00 78.44 158 THR A O 1
ATOM 1228 N N . GLU A 1 159 ? 16.184 4.749 -24.515 1.00 84.62 159 GLU A N 1
ATOM 1229 C CA . GLU A 1 159 ? 16.954 5.903 -24.031 1.00 84.62 159 GLU A CA 1
ATOM 1230 C C . GLU A 1 159 ? 16.082 7.060 -23.520 1.00 84.62 159 GLU A C 1
ATOM 1232 O O . GLU A 1 159 ? 16.568 7.895 -22.753 1.00 84.62 159 GLU A O 1
ATOM 1237 N N . SER A 1 160 ? 14.802 7.099 -23.899 1.00 90.31 160 SER A N 1
ATOM 1238 C CA . SER A 1 160 ? 13.815 8.085 -23.443 1.00 90.31 160 SER A CA 1
ATOM 1239 C C . SER A 1 160 ? 13.205 7.744 -22.084 1.00 90.31 160 SER A C 1
ATOM 1241 O O . SER A 1 160 ? 12.468 8.564 -21.537 1.00 90.31 160 SER A O 1
ATOM 1243 N N . PHE A 1 161 ? 13.495 6.565 -21.528 1.00 93.62 161 PHE A N 1
ATOM 1244 C CA . PHE A 1 161 ? 12.993 6.126 -20.229 1.00 93.62 161 PHE A CA 1
ATOM 1245 C C . PHE A 1 161 ? 14.125 5.975 -19.213 1.00 93.62 161 PHE A C 1
ATOM 1247 O O . PHE A 1 161 ? 15.292 5.771 -19.551 1.00 93.62 161 PHE A O 1
ATOM 1254 N N . GLU A 1 162 ? 13.768 6.111 -17.945 1.00 95.62 162 GLU A N 1
ATOM 1255 C CA . GLU A 1 162 ? 14.634 5.874 -16.797 1.00 95.62 162 GLU A CA 1
ATOM 1256 C C . GLU A 1 162 ? 13.875 5.125 -15.700 1.00 95.62 162 GLU A C 1
ATOM 1258 O O . GLU A 1 162 ? 12.654 4.959 -15.773 1.00 95.62 162 GLU A O 1
ATOM 1263 N N . ILE A 1 163 ? 14.621 4.641 -14.708 1.00 97.50 163 ILE A N 1
ATOM 1264 C CA . ILE A 1 163 ? 14.068 3.984 -13.528 1.00 97.50 163 ILE A CA 1
ATOM 1265 C C . ILE A 1 163 ? 14.163 4.941 -12.343 1.00 97.50 163 ILE A C 1
ATOM 1267 O O . ILE A 1 163 ? 15.252 5.415 -12.022 1.00 97.50 163 ILE A O 1
ATOM 1271 N N . GLU A 1 164 ? 13.040 5.163 -11.669 1.00 98.00 164 GLU A N 1
ATOM 1272 C CA . GLU A 1 164 ? 12.985 5.807 -10.360 1.00 98.00 164 GLU A CA 1
ATOM 1273 C C . GLU A 1 164 ? 12.730 4.776 -9.257 1.00 98.00 164 GLU A C 1
ATOM 1275 O O . GLU A 1 164 ? 11.845 3.923 -9.358 1.00 98.00 164 GLU A O 1
ATOM 1280 N N . ASP A 1 165 ? 13.506 4.870 -8.182 1.00 98.19 165 ASP A N 1
ATOM 1281 C CA . ASP A 1 165 ? 13.458 3.913 -7.084 1.00 98.19 165 ASP A CA 1
ATOM 1282 C C . ASP A 1 165 ? 12.359 4.261 -6.081 1.00 98.19 165 ASP A C 1
ATOM 1284 O O . ASP A 1 165 ? 12.233 5.395 -5.616 1.00 98.19 165 ASP A O 1
ATOM 1288 N N . MET A 1 166 ? 11.625 3.239 -5.660 1.00 9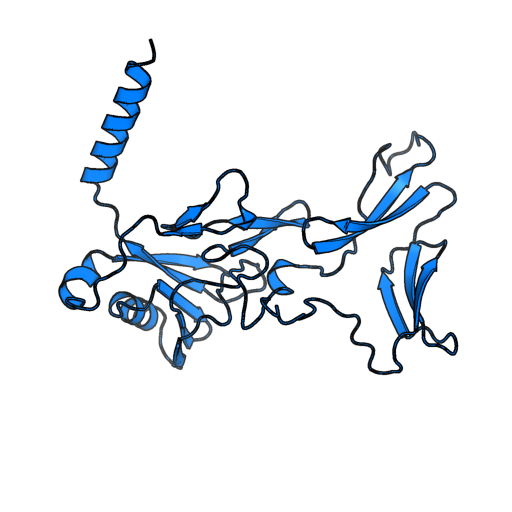8.19 166 MET A N 1
ATOM 1289 C CA . MET A 1 166 ? 10.700 3.291 -4.539 1.00 98.19 166 MET A CA 1
ATOM 1290 C C . MET A 1 166 ? 11.044 2.170 -3.560 1.00 98.19 166 MET A C 1
ATOM 1292 O O . MET A 1 166 ? 10.751 0.996 -3.791 1.00 98.19 166 MET A O 1
ATOM 1296 N N . LEU A 1 167 ? 11.693 2.537 -2.456 1.00 98.19 167 LEU A N 1
ATOM 1297 C CA . LEU A 1 167 ? 12.050 1.596 -1.396 1.00 98.19 167 LEU A CA 1
ATOM 1298 C C . LEU A 1 167 ? 10.802 1.098 -0.659 1.00 98.19 167 LEU A C 1
ATOM 1300 O O . LEU A 1 167 ? 9.797 1.809 -0.574 1.00 98.19 167 LEU A O 1
ATOM 1304 N N . ASN A 1 168 ? 10.893 -0.114 -0.111 1.00 98.12 168 ASN A N 1
ATOM 1305 C CA . ASN A 1 168 ? 9.862 -0.728 0.724 1.00 98.12 168 ASN A CA 1
ATOM 1306 C C . ASN A 1 168 ? 8.472 -0.715 0.069 1.00 98.12 168 ASN A C 1
ATOM 1308 O O . ASN A 1 168 ? 7.462 -0.476 0.733 1.00 98.12 168 ASN A O 1
ATOM 1312 N N . THR A 1 169 ? 8.435 -0.889 -1.253 1.00 98.38 169 THR A N 1
ATOM 1313 C CA . THR A 1 169 ? 7.236 -0.697 -2.073 1.00 98.38 169 THR A CA 1
ATOM 1314 C C . THR A 1 169 ? 7.043 -1.870 -3.018 1.00 98.38 169 THR A C 1
ATOM 1316 O O . THR A 1 169 ? 7.981 -2.299 -3.687 1.00 98.38 169 THR A O 1
ATOM 1319 N N . ASN A 1 170 ? 5.805 -2.352 -3.117 1.00 97.19 170 ASN A N 1
ATOM 1320 C CA . ASN A 1 170 ? 5.423 -3.420 -4.035 1.00 97.19 170 ASN A CA 1
ATOM 1321 C C . ASN A 1 170 ? 4.047 -3.131 -4.667 1.00 97.19 170 ASN A C 1
ATOM 1323 O O . ASN A 1 170 ? 3.252 -2.351 -4.142 1.00 97.19 170 ASN A O 1
ATOM 1327 N N . PHE A 1 171 ? 3.768 -3.788 -5.792 1.00 97.06 171 PHE A N 1
ATOM 1328 C CA . PHE A 1 171 ? 2.473 -3.822 -6.479 1.00 97.06 171 PHE A CA 1
ATOM 1329 C C . PHE A 1 171 ? 2.060 -5.289 -6.706 1.00 97.06 171 PHE A C 1
ATOM 1331 O O . PHE A 1 171 ? 2.242 -5.828 -7.806 1.00 97.06 171 PHE A O 1
ATOM 1338 N N . PRO A 1 172 ? 1.598 -6.004 -5.665 1.00 94.69 172 PRO A N 1
ATOM 1339 C CA . PRO A 1 172 ? 1.322 -7.435 -5.739 1.00 94.69 172 PRO A CA 1
ATOM 1340 C C . PRO A 1 172 ? 0.280 -7.816 -6.798 1.00 94.69 172 PRO A C 1
ATOM 1342 O O . PRO A 1 172 ? -0.659 -7.068 -7.080 1.00 94.69 172 PRO A O 1
ATOM 1345 N N . HIS A 1 173 ? 0.424 -9.034 -7.332 1.00 92.75 173 HIS A N 1
ATOM 1346 C CA . HIS A 1 173 ? -0.505 -9.669 -8.279 1.00 92.75 173 HIS A CA 1
ATOM 1347 C C . HIS A 1 173 ? -0.586 -9.021 -9.673 1.00 92.75 173 HIS A C 1
ATOM 1349 O O . HIS A 1 173 ? -1.496 -9.335 -10.438 1.00 92.75 173 HIS A O 1
ATOM 1355 N N . THR A 1 174 ? 0.362 -8.148 -10.024 1.00 90.06 174 THR A N 1
ATOM 1356 C CA . THR A 1 174 ? 0.466 -7.540 -11.370 1.00 90.06 174 THR A CA 1
ATOM 1357 C C . THR A 1 174 ? 1.653 -8.057 -12.186 1.00 90.06 174 THR A C 1
ATOM 1359 O O . THR A 1 174 ? 1.933 -7.562 -13.280 1.00 90.06 174 THR A O 1
ATOM 1362 N N . ASP A 1 175 ? 2.323 -9.081 -11.659 1.00 94.38 175 ASP A N 1
ATOM 1363 C CA . ASP A 1 175 ? 3.476 -9.744 -12.258 1.00 94.38 175 ASP A CA 1
ATOM 1364 C C . ASP A 1 175 ? 3.072 -10.531 -13.507 1.00 94.38 175 ASP A C 1
ATOM 1366 O O . ASP A 1 175 ? 2.077 -11.262 -13.498 1.00 94.38 175 ASP A O 1
ATOM 1370 N N . TYR A 1 176 ? 3.849 -10.404 -14.579 1.00 95.56 176 TYR A N 1
ATOM 1371 C CA . TYR A 1 176 ? 3.703 -11.246 -15.771 1.00 95.56 176 TYR A CA 1
ATOM 1372 C C . TYR A 1 176 ? 4.931 -12.117 -16.034 1.00 95.56 176 TYR A C 1
ATOM 1374 O O . TYR A 1 176 ? 4.790 -13.166 -16.656 1.00 95.56 176 TYR A O 1
ATOM 1382 N N . GLU A 1 177 ? 6.095 -11.728 -15.513 1.00 96.25 177 GLU A N 1
ATOM 1383 C CA . GLU A 1 177 ? 7.345 -12.477 -15.614 1.00 96.25 177 GLU A CA 1
ATOM 1384 C C . GLU A 1 177 ? 8.149 -12.377 -14.318 1.00 96.25 177 GLU A C 1
ATOM 1386 O O . GLU A 1 177 ? 8.127 -11.352 -13.631 1.00 96.25 177 GLU A O 1
ATOM 1391 N N . VAL A 1 178 ? 8.864 -13.456 -13.991 1.00 97.44 178 VAL A N 1
ATOM 1392 C CA . VAL A 1 178 ? 9.688 -13.563 -12.782 1.00 97.44 178 VAL A CA 1
ATOM 1393 C C . VAL A 1 178 ? 11.021 -14.207 -13.131 1.00 97.44 178 VAL A C 1
ATOM 1395 O O . VAL A 1 178 ? 11.058 -15.291 -13.713 1.00 97.44 178 VAL A O 1
ATOM 1398 N N . PHE A 1 179 ? 12.110 -13.565 -12.721 1.00 97.81 179 PHE A N 1
ATOM 1399 C CA . PHE A 1 179 ? 13.475 -14.031 -12.940 1.00 97.81 179 PHE A CA 1
ATOM 1400 C C . PHE A 1 179 ? 14.201 -14.154 -11.608 1.00 97.81 179 PHE A C 1
ATOM 1402 O O . PHE A 1 179 ? 14.278 -13.193 -10.849 1.00 97.81 179 PHE A O 1
ATOM 1409 N N . GLY A 1 180 ? 14.739 -15.337 -11.323 1.00 97.50 180 GLY A N 1
ATOM 1410 C CA . GLY A 1 180 ? 15.548 -15.586 -10.132 1.00 97.50 180 GLY A CA 1
ATOM 1411 C C . GLY A 1 180 ? 17.045 -15.583 -10.438 1.00 97.50 180 GLY A C 1
ATOM 1412 O O . GLY A 1 180 ? 17.458 -15.848 -11.563 1.00 97.50 180 GLY A O 1
ATOM 1413 N N . SER A 1 181 ? 17.858 -15.370 -9.403 1.00 97.19 181 SER A N 1
ATOM 1414 C CA . SER A 1 181 ? 19.330 -15.353 -9.474 1.00 97.19 181 SER A CA 1
ATOM 1415 C C . SER A 1 181 ? 19.909 -14.267 -10.390 1.00 97.19 181 SER A C 1
ATOM 1417 O O . SER A 1 181 ? 20.957 -14.468 -11.001 1.00 97.19 181 SER A O 1
ATOM 1419 N N . VAL A 1 182 ? 19.247 -13.113 -10.453 1.00 98.06 182 VAL A N 1
ATOM 1420 C CA . VAL A 1 182 ? 19.689 -11.926 -11.202 1.00 98.06 182 VAL A CA 1
ATOM 1421 C C . VAL A 1 182 ? 20.109 -10.814 -10.241 1.00 98.06 182 VAL A C 1
ATOM 1423 O O . VAL A 1 182 ? 19.711 -10.810 -9.074 1.00 98.06 182 VAL A O 1
ATOM 1426 N N . ASP A 1 183 ? 20.924 -9.871 -10.707 1.00 98.12 183 ASP A N 1
ATOM 1427 C CA . ASP A 1 183 ? 21.202 -8.640 -9.964 1.00 98.12 183 ASP A CA 1
ATOM 1428 C C . ASP A 1 183 ? 20.176 -7.535 -10.286 1.00 98.12 183 ASP A C 1
ATOM 1430 O O . ASP A 1 183 ? 19.312 -7.672 -11.160 1.00 98.12 183 ASP A O 1
ATOM 1434 N N . GLU A 1 184 ? 20.225 -6.449 -9.513 1.00 98.19 184 GLU A N 1
ATOM 1435 C CA . GLU A 1 184 ? 19.290 -5.331 -9.658 1.00 98.19 184 GLU A CA 1
ATOM 1436 C C . GLU A 1 184 ? 19.475 -4.604 -10.999 1.00 98.19 184 GLU A C 1
ATOM 1438 O O . GLU A 1 184 ? 18.490 -4.187 -11.608 1.00 98.19 184 GLU A O 1
ATOM 1443 N N . ASP A 1 185 ? 20.713 -4.484 -11.486 1.00 98.19 185 ASP A N 1
ATOM 1444 C CA . ASP A 1 185 ? 21.027 -3.786 -12.736 1.00 98.19 185 ASP A CA 1
ATOM 1445 C C . ASP A 1 185 ? 20.456 -4.528 -13.943 1.00 98.19 185 ASP A C 1
ATOM 1447 O O . ASP A 1 185 ? 19.867 -3.911 -14.835 1.00 98.19 185 ASP A O 1
ATOM 1451 N N . TRP A 1 186 ? 20.544 -5.857 -13.937 1.00 98.06 186 TRP A N 1
ATOM 1452 C CA . TRP A 1 186 ? 19.889 -6.709 -14.915 1.00 98.06 186 TRP A CA 1
ATOM 1453 C C . TRP A 1 186 ? 18.373 -6.487 -14.903 1.00 98.06 186 TRP A C 1
ATOM 1455 O O . TRP A 1 186 ? 17.777 -6.274 -15.957 1.00 98.06 186 TRP A O 1
ATOM 1465 N N . CYS A 1 187 ? 17.749 -6.452 -13.719 1.00 98.31 187 CYS A N 1
ATOM 1466 C CA . CYS A 1 187 ? 16.307 -6.221 -13.578 1.00 98.31 187 CYS A CA 1
ATOM 1467 C C . CYS A 1 187 ? 15.886 -4.847 -14.133 1.00 98.31 187 CYS A C 1
ATOM 1469 O O . CYS A 1 187 ? 14.911 -4.739 -14.884 1.00 98.31 187 CYS A O 1
ATOM 1471 N N . ARG A 1 188 ? 16.664 -3.796 -13.834 1.00 97.94 188 ARG A N 1
ATOM 1472 C CA . ARG A 1 188 ? 16.465 -2.443 -14.380 1.00 97.94 188 ARG A CA 1
ATOM 1473 C C . ARG A 1 188 ? 16.542 -2.434 -15.904 1.00 97.94 188 ARG A C 1
ATOM 1475 O O . ARG A 1 188 ? 15.657 -1.882 -16.555 1.00 97.94 188 ARG A O 1
ATOM 1482 N N . GLN A 1 189 ? 17.590 -3.030 -16.473 1.00 96.31 189 GLN A N 1
ATOM 1483 C CA . GLN A 1 189 ? 17.808 -3.057 -17.921 1.00 96.31 189 GLN A CA 1
ATOM 1484 C C . GLN A 1 189 ? 16.730 -3.858 -18.641 1.00 96.31 189 GLN A C 1
ATOM 1486 O O . GLN A 1 189 ? 16.220 -3.401 -19.664 1.00 96.31 189 GLN A O 1
ATOM 1491 N N . PHE A 1 190 ? 16.338 -5.001 -18.076 1.00 95.75 190 PHE A N 1
ATOM 1492 C CA . PHE A 1 190 ? 15.257 -5.813 -18.611 1.00 95.75 190 PHE A CA 1
ATOM 1493 C C . PHE A 1 190 ? 13.970 -4.989 -18.707 1.00 95.75 190 PHE A C 1
ATOM 1495 O O . PHE A 1 190 ? 13.437 -4.811 -19.803 1.00 95.75 190 PHE A O 1
ATOM 1502 N N . CYS A 1 191 ? 13.534 -4.380 -17.597 1.00 96.50 191 CYS A N 1
ATOM 1503 C CA . CYS A 1 191 ? 12.321 -3.563 -17.582 1.00 96.50 191 CYS A CA 1
ATOM 1504 C C . CYS A 1 191 ? 12.411 -2.339 -18.509 1.00 96.50 191 CYS A C 1
ATOM 1506 O O . CYS A 1 191 ? 11.433 -1.973 -19.160 1.00 96.50 191 CYS A O 1
ATOM 1508 N N . LEU A 1 192 ? 13.577 -1.694 -18.621 1.00 95.12 192 LEU A N 1
ATOM 1509 C CA . LEU A 1 192 ? 13.768 -0.590 -19.568 1.00 95.12 192 LEU A CA 1
ATOM 1510 C C . LEU A 1 192 ? 13.607 -1.047 -21.022 1.00 95.12 192 LEU A C 1
ATOM 1512 O O . LEU A 1 192 ? 12.978 -0.335 -21.803 1.00 95.12 192 LEU A O 1
ATOM 1516 N N . SER A 1 193 ? 14.140 -2.218 -21.372 1.00 92.62 193 SER A N 1
ATOM 1517 C CA . SER A 1 193 ? 14.066 -2.757 -22.734 1.00 92.62 193 SER A CA 1
ATOM 1518 C C . SER A 1 193 ? 12.689 -3.313 -23.111 1.00 92.62 193 SER A C 1
ATOM 1520 O O . SER A 1 193 ? 12.329 -3.277 -24.287 1.00 92.62 193 SER A O 1
ATOM 1522 N N . ASP A 1 194 ? 11.908 -3.777 -22.133 1.00 93.12 194 ASP A N 1
ATOM 1523 C CA . ASP A 1 194 ? 10.567 -4.317 -22.353 1.00 93.12 194 ASP A CA 1
ATOM 1524 C C . ASP A 1 194 ? 9.501 -3.207 -22.366 1.00 93.12 194 ASP A C 1
ATOM 1526 O O . ASP A 1 194 ? 9.262 -2.519 -21.368 1.00 93.12 194 ASP A O 1
ATOM 1530 N N . CYS A 1 195 ? 8.816 -3.047 -23.499 1.00 92.69 195 CYS A N 1
ATOM 1531 C CA . CYS A 1 195 ? 7.758 -2.055 -23.678 1.00 92.69 195 CYS A CA 1
ATOM 1532 C C . CYS A 1 195 ? 6.504 -2.316 -22.817 1.00 92.69 195 CYS A C 1
ATOM 1534 O O . CYS A 1 195 ? 5.766 -1.373 -22.529 1.00 92.69 195 CYS A O 1
ATOM 1536 N N . TYR A 1 196 ? 6.265 -3.554 -22.364 1.00 93.25 196 TYR A N 1
ATOM 1537 C CA . TYR A 1 196 ? 5.156 -3.898 -21.467 1.00 93.25 196 TYR A CA 1
ATOM 1538 C C . TYR A 1 196 ? 5.478 -3.646 -19.993 1.00 93.25 196 TYR A C 1
ATOM 1540 O O . TYR A 1 196 ? 4.557 -3.513 -19.177 1.00 93.25 196 TYR A O 1
ATOM 1548 N N . CYS A 1 197 ? 6.762 -3.576 -19.633 1.00 96.06 197 CYS A N 1
ATOM 1549 C CA . CYS A 1 197 ? 7.162 -3.297 -18.263 1.00 96.06 197 CYS A CA 1
ATOM 1550 C C . CYS A 1 197 ? 6.867 -1.839 -17.899 1.00 96.06 197 CYS A C 1
ATOM 1552 O O . CYS A 1 197 ? 7.386 -0.909 -18.514 1.00 96.06 197 CYS A O 1
ATOM 1554 N N . VAL A 1 198 ? 6.053 -1.636 -16.861 1.00 96.38 198 VAL A N 1
ATOM 1555 C CA . VAL A 1 198 ? 5.816 -0.312 -16.249 1.00 96.38 198 VAL A CA 1
ATOM 1556 C C . VAL A 1 198 ? 6.518 -0.163 -14.902 1.00 96.38 198 VAL A C 1
ATOM 1558 O O . VAL A 1 198 ? 6.825 0.950 -14.478 1.00 96.38 198 VAL A O 1
ATOM 1561 N N . VAL A 1 199 ? 6.779 -1.277 -14.226 1.00 97.81 199 VAL A N 1
ATOM 1562 C CA . VAL A 1 199 ? 7.552 -1.350 -12.988 1.00 97.81 199 VAL A CA 1
ATOM 1563 C C . VAL A 1 199 ? 8.108 -2.763 -12.861 1.00 97.81 199 VAL A C 1
ATOM 1565 O O . VAL A 1 199 ? 7.441 -3.730 -13.234 1.00 97.81 199 VAL A O 1
ATOM 1568 N N . ALA A 1 200 ? 9.304 -2.882 -12.303 1.00 98.19 200 ALA A N 1
ATOM 1569 C CA . ALA A 1 200 ? 9.803 -4.146 -11.782 1.00 98.19 200 ALA A CA 1
ATOM 1570 C C . ALA A 1 200 ? 9.935 -4.048 -10.262 1.00 98.19 200 ALA A C 1
ATOM 1572 O O . ALA A 1 200 ? 10.238 -2.978 -9.746 1.00 98.19 200 ALA A O 1
ATOM 1573 N N . THR A 1 201 ? 9.712 -5.125 -9.520 1.00 98.00 201 THR A N 1
ATOM 1574 C CA . THR A 1 201 ? 10.139 -5.193 -8.115 1.00 98.00 201 THR A CA 1
ATOM 1575 C C . THR A 1 201 ? 11.357 -6.081 -7.998 1.00 98.00 201 THR A C 1
ATOM 1577 O O . THR A 1 201 ? 11.439 -7.103 -8.675 1.00 98.00 201 THR A O 1
ATOM 1580 N N . PHE A 1 202 ? 12.305 -5.687 -7.156 1.00 98.38 202 PHE A N 1
ATOM 1581 C CA . PHE A 1 202 ? 13.526 -6.433 -6.901 1.00 98.38 202 PHE A CA 1
ATOM 1582 C C . PHE A 1 202 ? 13.670 -6.728 -5.408 1.00 98.38 202 PHE A C 1
ATOM 1584 O O . PHE A 1 202 ? 13.597 -5.818 -4.578 1.00 98.38 202 PHE A O 1
ATOM 1591 N N . MET A 1 203 ? 13.880 -8.002 -5.082 1.00 97.31 203 MET A N 1
ATOM 1592 C CA . MET A 1 203 ? 14.107 -8.504 -3.726 1.00 97.31 203 MET A CA 1
ATOM 1593 C C . MET A 1 203 ? 14.870 -9.829 -3.805 1.00 97.31 203 MET A C 1
ATOM 1595 O O . MET A 1 203 ? 14.559 -10.674 -4.639 1.00 97.31 203 MET A O 1
ATOM 1599 N N . ASP A 1 204 ? 15.902 -10.002 -2.975 1.00 95.62 204 ASP A N 1
ATOM 1600 C CA . ASP A 1 204 ? 16.659 -11.255 -2.823 1.00 95.62 204 ASP A CA 1
ATOM 1601 C C . ASP A 1 204 ? 17.080 -11.931 -4.145 1.00 95.62 204 ASP A C 1
ATOM 1603 O O . ASP A 1 204 ? 16.862 -13.124 -4.370 1.00 95.62 204 ASP A O 1
ATOM 1607 N N . ARG A 1 205 ? 17.715 -11.158 -5.042 1.00 97.06 205 ARG A N 1
ATOM 1608 C CA . ARG A 1 205 ? 18.146 -11.598 -6.390 1.00 97.06 205 ARG A CA 1
ATOM 1609 C C . ARG A 1 205 ? 17.012 -12.107 -7.280 1.00 97.06 205 ARG A C 1
ATOM 1611 O O . ARG A 1 205 ? 1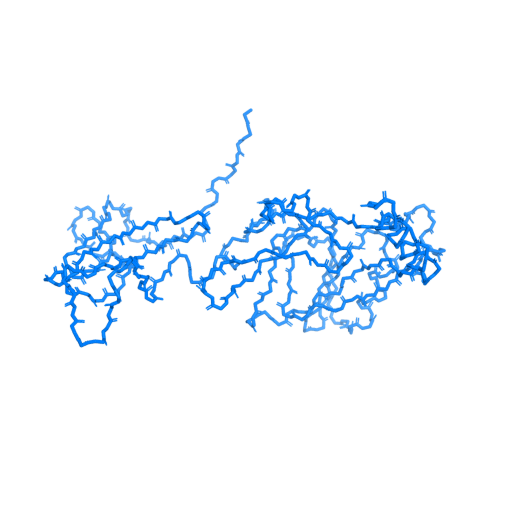7.242 -12.895 -8.200 1.00 97.06 205 ARG A O 1
ATOM 1618 N N . THR A 1 206 ? 15.793 -11.680 -6.996 1.00 98.25 206 THR A N 1
ATOM 1619 C CA . THR A 1 206 ? 14.612 -11.998 -7.783 1.00 98.25 206 THR A CA 1
ATOM 1620 C C . THR A 1 206 ? 14.014 -10.705 -8.318 1.00 98.25 206 THR A C 1
ATOM 1622 O O . THR A 1 206 ? 13.918 -9.703 -7.611 1.00 98.25 206 THR A O 1
ATOM 1625 N N . CYS A 1 207 ? 13.671 -10.726 -9.600 1.00 98.31 207 CYS A N 1
ATOM 1626 C CA . CYS A 1 207 ? 13.082 -9.629 -10.346 1.00 98.31 207 CYS A CA 1
ATOM 1627 C C . CYS A 1 207 ? 11.679 -10.044 -10.782 1.00 98.31 207 CYS A C 1
ATOM 1629 O O . CYS A 1 207 ? 11.523 -11.077 -11.435 1.00 98.31 207 CYS A O 1
ATOM 1631 N N . TRP A 1 208 ? 10.671 -9.248 -10.443 1.00 98.12 208 TRP A N 1
ATOM 1632 C CA . TRP A 1 208 ? 9.298 -9.453 -10.893 1.00 98.12 208 TRP A CA 1
ATOM 1633 C C . TRP A 1 208 ? 8.870 -8.282 -11.768 1.00 98.12 208 TRP A C 1
ATOM 1635 O O . TRP A 1 208 ? 8.737 -7.159 -11.279 1.00 98.12 208 TRP A O 1
ATOM 1645 N N . ASN A 1 209 ? 8.652 -8.536 -13.056 1.00 97.69 209 ASN A N 1
ATOM 1646 C CA . ASN A 1 209 ? 8.197 -7.517 -13.994 1.00 97.69 209 ASN A CA 1
ATOM 1647 C C . ASN A 1 209 ? 6.679 -7.441 -14.001 1.00 97.69 209 ASN A C 1
ATOM 1649 O O . ASN A 1 209 ? 5.981 -8.459 -14.075 1.00 97.69 209 ASN A O 1
ATOM 1653 N N . LYS A 1 210 ? 6.168 -6.213 -13.959 1.00 97.12 210 LYS A N 1
ATOM 1654 C CA . LYS A 1 210 ? 4.746 -5.936 -13.793 1.00 97.12 210 LYS A CA 1
ATOM 1655 C C . LYS A 1 210 ? 4.232 -5.062 -14.926 1.00 97.12 210 LYS A C 1
ATOM 1657 O O . LYS A 1 210 ? 4.914 -4.147 -15.404 1.00 97.12 210 LYS A O 1
ATOM 1662 N N . ARG A 1 211 ? 3.006 -5.363 -15.357 1.00 93.88 211 ARG A N 1
ATOM 1663 C CA . ARG A 1 211 ? 2.296 -4.639 -16.420 1.00 93.88 211 ARG A CA 1
ATOM 1664 C C . ARG A 1 211 ? 1.176 -3.784 -15.837 1.00 93.88 211 ARG A C 1
ATOM 1666 O O . ARG A 1 211 ? 0.652 -4.074 -14.764 1.00 93.88 211 ARG A O 1
ATOM 1673 N N . GLY A 1 212 ? 0.798 -2.738 -16.566 1.00 92.69 212 GLY A N 1
ATOM 1674 C CA . GLY A 1 212 ? -0.299 -1.858 -16.177 1.00 92.69 212 GLY A CA 1
ATOM 1675 C C . GLY A 1 212 ? -1.688 -2.464 -16.449 1.00 92.69 212 GLY A C 1
ATOM 1676 O O . GLY A 1 212 ? -1.813 -3.344 -17.306 1.00 92.69 212 GLY A O 1
ATOM 1677 N N . PRO A 1 213 ? -2.747 -1.961 -15.783 1.00 94.81 213 PRO A N 1
ATOM 1678 C CA . PRO A 1 213 ? -2.695 -1.012 -14.668 1.00 94.81 213 PRO A CA 1
ATOM 1679 C C . PRO A 1 213 ? -2.132 -1.661 -13.394 1.00 94.81 213 PRO A C 1
ATOM 1681 O O . PRO A 1 213 ? -2.375 -2.836 -13.131 1.00 94.81 213 PRO A O 1
ATOM 1684 N N . LEU A 1 214 ? -1.406 -0.884 -12.587 1.00 96.75 214 LEU A N 1
ATOM 1685 C CA . LEU A 1 214 ? -0.874 -1.370 -11.314 1.00 96.75 214 LEU A CA 1
ATOM 1686 C C . LEU A 1 214 ? -1.988 -1.462 -10.271 1.00 96.75 214 LEU A C 1
ATOM 1688 O O . LEU A 1 214 ? -2.850 -0.587 -10.190 1.00 96.75 214 LEU A O 1
ATOM 1692 N N . ALA A 1 215 ? -1.948 -2.505 -9.454 1.00 96.75 215 ALA A N 1
ATOM 1693 C CA . ALA A 1 215 ? -2.917 -2.780 -8.406 1.00 96.75 215 ALA A CA 1
ATOM 1694 C C . ALA A 1 215 ? -2.199 -3.117 -7.100 1.00 96.75 215 ALA A C 1
ATOM 1696 O O . ALA A 1 215 ? -1.014 -3.454 -7.098 1.00 96.75 215 ALA A O 1
ATOM 1697 N N . ASN A 1 216 ? -2.942 -3.025 -5.999 1.00 96.56 216 ASN A N 1
ATOM 1698 C CA . ASN A 1 216 ? -2.505 -3.360 -4.648 1.00 96.56 216 ASN A CA 1
ATOM 1699 C C . ASN A 1 216 ? -1.217 -2.633 -4.231 1.00 96.56 216 ASN A C 1
ATOM 1701 O O . ASN A 1 216 ? -0.458 -3.150 -3.418 1.00 96.56 216 ASN A O 1
ATOM 1705 N N . GLY A 1 217 ? -0.950 -1.449 -4.794 1.00 97.69 217 GLY A N 1
ATOM 1706 C CA . GLY A 1 217 ? 0.258 -0.701 -4.478 1.00 97.69 217 GLY A CA 1
ATOM 1707 C C . GLY A 1 217 ? 0.341 -0.441 -2.980 1.00 97.69 217 GLY A C 1
ATOM 1708 O O . GLY A 1 217 ? -0.624 0.029 -2.371 1.00 97.69 217 GLY A O 1
ATOM 1709 N N . VAL A 1 218 ? 1.489 -0.733 -2.384 1.00 97.94 218 VAL A N 1
ATOM 1710 C CA . VAL A 1 218 ? 1.701 -0.559 -0.949 1.00 97.94 218 VAL A CA 1
ATOM 1711 C C . VAL A 1 218 ? 3.143 -0.176 -0.660 1.00 97.94 218 VAL A C 1
ATOM 1713 O O . VAL A 1 218 ? 4.067 -0.740 -1.242 1.00 97.94 218 VAL A O 1
ATOM 1716 N N . THR A 1 219 ? 3.312 0.770 0.261 1.00 98.19 219 THR A N 1
ATOM 1717 C CA . THR A 1 219 ? 4.596 1.118 0.867 1.00 98.19 219 THR A CA 1
ATOM 1718 C C . THR A 1 219 ? 4.490 0.913 2.371 1.00 98.19 219 THR A C 1
ATOM 1720 O O . THR A 1 219 ? 3.657 1.541 3.028 1.00 98.19 219 THR A O 1
ATOM 1723 N N . ASP A 1 220 ? 5.332 0.045 2.920 1.00 96.94 220 ASP A N 1
ATOM 1724 C CA . ASP A 1 220 ? 5.345 -0.283 4.346 1.00 96.94 220 ASP A CA 1
ATOM 1725 C C . ASP A 1 220 ? 6.767 -0.655 4.791 1.00 96.94 220 ASP A C 1
ATOM 1727 O O . ASP A 1 220 ? 7.429 -1.403 4.076 1.00 96.94 220 ASP A O 1
ATOM 1731 N N . PRO A 1 221 ? 7.257 -0.199 5.959 1.00 95.50 221 PRO A N 1
ATOM 1732 C CA . PRO A 1 221 ? 8.611 -0.515 6.427 1.00 95.50 221 PRO A CA 1
ATOM 1733 C C . PRO A 1 221 ? 8.931 -2.014 6.545 1.00 95.50 221 PRO A C 1
ATOM 1735 O O . PRO A 1 221 ? 10.103 -2.383 6.528 1.00 95.50 221 PRO A O 1
ATOM 1738 N N . GLY A 1 222 ? 7.919 -2.874 6.691 1.00 95.44 222 GLY A N 1
ATOM 1739 C CA . GLY A 1 222 ? 8.069 -4.329 6.717 1.00 95.44 222 GLY A CA 1
ATOM 1740 C C . GLY A 1 222 ? 8.255 -4.973 5.340 1.00 95.44 222 GLY A C 1
ATOM 1741 O O . GLY A 1 222 ? 8.573 -6.159 5.274 1.00 95.44 222 GLY A O 1
ATOM 1742 N N . ILE A 1 223 ? 8.074 -4.225 4.247 1.00 96.19 223 ILE A N 1
ATOM 1743 C CA . ILE A 1 223 ? 8.325 -4.687 2.878 1.00 96.19 223 ILE A CA 1
ATOM 1744 C C . ILE A 1 223 ? 9.807 -4.497 2.556 1.00 96.19 223 ILE A C 1
ATOM 1746 O O . ILE A 1 223 ? 10.324 -3.385 2.634 1.00 96.19 223 ILE A O 1
ATOM 1750 N N . SER A 1 224 ? 10.499 -5.565 2.159 1.00 96.62 224 SER A N 1
ATOM 1751 C CA . SER A 1 224 ? 11.901 -5.506 1.716 1.00 96.62 224 SER A CA 1
ATOM 1752 C C . SER A 1 224 ? 12.061 -5.254 0.213 1.00 96.62 224 SER A C 1
ATOM 1754 O O . SER A 1 224 ? 13.168 -4.957 -0.233 1.00 96.62 224 SER A O 1
ATOM 1756 N N . ASP A 1 225 ? 10.978 -5.342 -0.562 1.00 96.69 225 ASP A N 1
ATOM 1757 C CA . ASP A 1 225 ? 10.989 -5.078 -1.999 1.00 96.69 225 ASP A CA 1
ATOM 1758 C C . ASP A 1 225 ? 11.385 -3.633 -2.330 1.00 96.69 225 ASP A C 1
ATOM 1760 O O . ASP A 1 225 ? 10.969 -2.669 -1.675 1.00 96.69 225 ASP A O 1
ATOM 1764 N N . LYS A 1 226 ? 12.138 -3.484 -3.420 1.00 98.25 226 LYS A N 1
ATOM 1765 C CA . LYS A 1 226 ? 12.363 -2.208 -4.099 1.00 98.25 226 LYS A CA 1
ATOM 1766 C C . LYS A 1 226 ? 11.579 -2.198 -5.406 1.00 98.25 226 LYS A C 1
ATOM 1768 O O . LYS A 1 226 ? 11.855 -3.009 -6.287 1.00 98.25 226 LYS A O 1
ATOM 1773 N N . ALA A 1 227 ? 10.641 -1.269 -5.554 1.00 98.38 227 ALA A N 1
ATOM 1774 C CA . ALA A 1 227 ? 9.993 -1.013 -6.832 1.00 98.38 227 ALA A CA 1
ATOM 1775 C C . ALA A 1 227 ? 10.877 -0.099 -7.698 1.00 98.38 227 ALA A C 1
ATOM 1777 O O . ALA A 1 227 ? 11.365 0.938 -7.256 1.00 98.38 227 ALA A O 1
ATOM 1778 N N . LEU A 1 228 ? 11.081 -0.519 -8.938 1.00 98.50 228 LEU A N 1
ATOM 1779 C CA . LEU A 1 228 ? 11.885 0.098 -9.982 1.00 98.50 228 LEU A CA 1
ATOM 1780 C C . LEU A 1 228 ? 10.908 0.672 -11.014 1.00 98.50 228 LEU A C 1
ATOM 1782 O O . LEU A 1 228 ? 10.498 -0.015 -11.952 1.00 98.50 228 LEU A O 1
ATOM 1786 N N . MET A 1 229 ? 10.450 1.903 -10.787 1.00 97.94 229 MET A N 1
ATOM 1787 C CA . MET A 1 229 ? 9.400 2.537 -11.586 1.00 97.94 229 MET A CA 1
ATOM 1788 C C . MET A 1 229 ? 9.956 3.028 -12.917 1.00 97.94 229 MET A C 1
ATOM 1790 O O . MET A 1 229 ? 10.813 3.908 -12.937 1.00 97.94 229 MET A O 1
ATOM 1794 N N . LYS A 1 230 ? 9.428 2.525 -14.034 1.00 96.62 230 LYS A N 1
ATOM 1795 C CA . LYS A 1 230 ? 9.798 3.017 -15.362 1.00 96.62 230 LYS A CA 1
ATOM 1796 C C . LYS A 1 230 ? 9.041 4.300 -15.676 1.00 96.62 230 LYS A C 1
ATOM 1798 O O . LYS A 1 230 ? 7.811 4.309 -15.742 1.00 96.62 230 LYS A O 1
ATOM 1803 N N . VAL A 1 231 ? 9.777 5.379 -15.907 1.00 95.75 231 VAL A N 1
ATOM 1804 C CA . VAL A 1 231 ? 9.223 6.701 -16.213 1.00 95.75 231 VAL A CA 1
ATOM 1805 C C . VAL A 1 231 ? 9.894 7.297 -17.440 1.00 95.75 231 VAL A C 1
ATOM 1807 O O . VAL A 1 231 ? 11.046 6.993 -17.748 1.00 95.75 231 VAL A O 1
ATOM 1810 N N . ARG A 1 232 ? 9.169 8.138 -18.183 1.00 92.94 232 ARG A N 1
ATOM 1811 C CA . ARG A 1 232 ? 9.758 8.871 -19.309 1.00 92.94 232 ARG A CA 1
ATOM 1812 C C . ARG A 1 232 ? 10.638 9.996 -18.768 1.00 92.94 232 ARG A C 1
ATOM 1814 O O . ARG A 1 232 ? 10.170 10.805 -17.964 1.00 92.94 232 ARG A O 1
ATOM 1821 N N . LYS A 1 233 ? 11.879 10.080 -19.250 1.00 91.12 233 LYS A N 1
ATOM 1822 C CA . LYS A 1 233 ? 12.797 11.178 -18.939 1.00 91.12 233 LYS A CA 1
ATOM 1823 C C . LYS A 1 233 ? 12.142 12.497 -19.316 1.00 91.12 233 LYS A C 1
ATOM 1825 O O . LYS A 1 233 ? 11.600 12.652 -20.413 1.00 91.12 233 LYS A O 1
ATOM 1830 N N . ARG A 1 234 ? 12.201 13.479 -18.420 1.00 78.88 234 ARG A N 1
ATOM 1831 C CA . ARG A 1 234 ? 11.682 14.816 -18.724 1.00 78.88 234 ARG A CA 1
ATOM 1832 C C . ARG A 1 234 ? 12.604 15.520 -19.714 1.00 78.88 234 ARG A C 1
ATOM 1834 O O . ARG A 1 234 ? 13.782 15.739 -19.432 1.00 78.88 234 ARG A O 1
ATOM 1841 N N . ASN A 1 235 ? 12.056 15.978 -20.837 1.00 64.81 235 ASN A N 1
ATOM 1842 C CA . ASN A 1 235 ? 12.751 16.928 -21.698 1.00 64.81 235 ASN A CA 1
ATOM 1843 C C . ASN A 1 235 ? 12.889 18.267 -20.951 1.00 64.81 235 ASN A C 1
ATOM 1845 O O . ASN A 1 235 ? 11.909 18.992 -20.776 1.00 64.81 235 ASN A O 1
ATOM 1849 N N . ARG A 1 236 ? 14.112 18.642 -20.543 1.00 56.56 236 ARG A N 1
ATOM 1850 C CA . ARG A 1 236 ? 14.418 19.944 -19.895 1.00 56.56 236 ARG A CA 1
ATOM 1851 C C . ARG A 1 236 ? 13.826 21.148 -20.645 1.00 56.56 236 ARG A C 1
ATOM 1853 O O . ARG A 1 236 ? 13.482 22.160 -20.037 1.00 56.56 236 ARG A O 1
ATOM 1860 N N . THR A 1 237 ? 13.692 21.040 -21.963 1.00 57.06 237 THR A N 1
ATOM 1861 C CA . THR A 1 237 ? 13.116 22.062 -22.845 1.00 57.06 237 THR A CA 1
ATOM 1862 C C . THR A 1 237 ? 11.602 22.237 -22.645 1.00 57.06 237 THR A C 1
ATOM 1864 O O . THR A 1 237 ? 11.107 23.363 -22.682 1.00 57.06 237 THR A O 1
ATOM 1867 N N . GLU A 1 238 ? 10.869 21.155 -22.368 1.00 57.78 238 GLU A N 1
ATOM 1868 C CA . GLU A 1 238 ? 9.417 21.164 -22.137 1.00 57.78 238 GLU A CA 1
ATOM 1869 C C . GLU A 1 238 ? 9.063 21.705 -20.746 1.00 57.78 238 GLU A C 1
ATOM 1871 O O . GLU A 1 238 ? 8.119 22.484 -20.616 1.00 57.78 238 GLU A O 1
ATOM 1876 N N . GLU A 1 239 ? 9.871 21.414 -19.719 1.00 58.03 239 GLU A N 1
ATOM 1877 C CA . GLU A 1 239 ? 9.721 22.028 -18.388 1.00 58.03 239 GLU A CA 1
ATOM 1878 C C . GLU A 1 239 ? 9.910 23.552 -18.432 1.00 58.03 239 GLU A C 1
ATOM 1880 O O . GLU A 1 239 ? 9.173 24.303 -17.787 1.00 58.03 239 GLU A O 1
ATOM 1885 N N . LEU A 1 240 ? 10.884 24.036 -19.210 1.00 55.78 240 LEU A N 1
ATOM 1886 C CA . LEU A 1 240 ? 11.100 25.471 -19.415 1.00 55.78 240 LEU A CA 1
ATOM 1887 C C . LEU A 1 240 ? 9.937 26.117 -20.182 1.00 55.78 240 LEU A C 1
ATOM 1889 O O . LEU A 1 240 ? 9.591 27.267 -19.903 1.00 55.78 240 LEU A O 1
ATOM 1893 N N . ALA A 1 241 ? 9.313 25.394 -21.115 1.00 55.16 241 ALA A N 1
ATOM 1894 C CA . ALA A 1 241 ? 8.133 25.859 -21.840 1.00 55.16 241 ALA A CA 1
ATOM 1895 C C . ALA A 1 241 ? 6.882 25.897 -20.942 1.00 55.16 241 ALA A C 1
ATOM 1897 O O . ALA A 1 241 ? 6.191 26.915 -20.907 1.00 55.16 241 ALA A O 1
ATOM 1898 N N . GLN A 1 242 ? 6.635 24.857 -20.140 1.00 57.28 242 GLN A N 1
ATOM 1899 C CA . GLN A 1 242 ? 5.518 24.805 -19.189 1.00 57.28 242 GLN A CA 1
ATOM 1900 C C . GLN A 1 242 ? 5.655 25.857 -18.080 1.00 57.28 242 GLN A C 1
ATOM 1902 O O . GLN A 1 242 ? 4.691 26.566 -17.789 1.00 57.28 242 GLN A O 1
ATOM 1907 N N . LYS A 1 243 ? 6.864 26.061 -17.533 1.00 57.03 243 LYS A N 1
ATOM 1908 C CA . LYS A 1 243 ? 7.135 27.150 -16.575 1.00 57.03 243 LYS A CA 1
ATOM 1909 C C . LYS A 1 243 ? 6.918 28.534 -17.191 1.00 57.03 243 LYS A C 1
ATOM 1911 O O . LYS A 1 243 ? 6.421 29.424 -16.505 1.00 57.03 243 LYS A O 1
ATOM 1916 N N . LYS A 1 244 ? 7.255 28.740 -18.472 1.00 59.56 244 LYS A N 1
ATOM 1917 C CA . LYS A 1 244 ? 6.983 30.004 -19.186 1.00 59.56 244 LYS A CA 1
ATOM 1918 C C . LYS A 1 244 ? 5.487 30.233 -19.425 1.00 59.56 244 LYS A C 1
ATOM 1920 O O . LYS A 1 244 ? 5.041 31.373 -19.309 1.00 59.56 244 LYS A O 1
ATOM 1925 N N . SER A 1 245 ? 4.723 29.184 -19.723 1.00 59.12 245 SER A N 1
ATOM 1926 C CA . SER A 1 245 ? 3.270 29.273 -19.923 1.00 59.12 245 SER A CA 1
ATOM 1927 C C . SER A 1 245 ? 2.509 29.520 -18.617 1.00 59.12 245 SER A C 1
ATOM 1929 O O . SER A 1 245 ? 1.650 30.397 -18.583 1.00 59.12 245 SER A O 1
ATOM 1931 N N . ALA A 1 246 ? 2.887 28.860 -17.517 1.00 58.25 246 ALA A N 1
ATOM 1932 C CA . ALA A 1 246 ? 2.306 29.113 -16.194 1.00 58.25 246 ALA A CA 1
ATOM 1933 C C . ALA A 1 246 ? 2.549 30.562 -15.725 1.00 58.25 246 ALA A C 1
ATOM 1935 O O . ALA A 1 246 ? 1.635 31.243 -15.274 1.00 58.25 246 ALA A O 1
ATOM 1936 N N . LYS A 1 247 ? 3.757 31.097 -15.956 1.00 54.81 247 LYS A N 1
ATOM 1937 C CA . LYS A 1 247 ? 4.107 32.489 -15.617 1.00 54.81 247 LYS A CA 1
ATOM 1938 C C . LYS A 1 247 ? 3.394 33.543 -16.479 1.00 54.81 247 LYS A C 1
ATOM 1940 O O . LYS A 1 247 ? 3.324 34.704 -16.082 1.00 54.81 247 LYS A O 1
ATOM 1945 N N . LYS A 1 248 ? 2.915 33.169 -17.674 1.00 54.00 248 LYS A N 1
ATOM 1946 C CA . LYS A 1 248 ? 2.066 34.026 -18.520 1.00 54.00 248 LYS A CA 1
ATOM 1947 C C . LYS A 1 248 ? 0.618 34.035 -18.032 1.00 54.00 248 LYS A C 1
ATOM 1949 O O . LYS A 1 248 ? 0.032 35.108 -18.013 1.00 54.00 248 LYS A O 1
ATOM 1954 N N . SER A 1 249 ? 0.095 32.891 -17.586 1.00 53.62 249 SER A N 1
ATOM 1955 C CA . SER A 1 249 ? -1.252 32.768 -17.008 1.00 53.62 249 SER A CA 1
ATOM 1956 C C . SER A 1 249 ? -1.445 33.665 -15.779 1.00 53.62 249 SER A C 1
ATOM 1958 O O . SER A 1 249 ? -2.436 34.382 -15.702 1.00 53.62 249 SER A O 1
ATOM 1960 N N . ASP A 1 250 ? -0.465 33.714 -14.869 1.00 52.75 250 ASP A N 1
ATOM 1961 C CA . ASP A 1 250 ? -0.530 34.576 -13.672 1.00 52.75 250 ASP A CA 1
ATOM 1962 C C . ASP A 1 250 ? -0.448 36.078 -13.985 1.00 52.75 250 ASP A C 1
ATOM 1964 O O . ASP A 1 250 ? -0.901 36.912 -13.205 1.00 52.75 250 ASP A O 1
ATOM 1968 N N . ARG A 1 251 ? 0.123 36.454 -15.135 1.00 53.22 251 ARG A N 1
ATOM 1969 C CA . ARG A 1 251 ? 0.215 37.858 -15.572 1.00 53.22 251 ARG A CA 1
ATOM 1970 C C . ARG A 1 251 ? -1.019 38.349 -16.326 1.00 53.22 251 ARG A C 1
ATOM 1972 O O . ARG A 1 251 ? -1.082 39.530 -16.634 1.00 53.22 251 ARG A O 1
ATOM 1979 N N . SER A 1 252 ? -1.963 37.466 -16.645 1.00 50.34 252 SER A N 1
ATOM 1980 C CA . SER A 1 252 ? -3.230 37.809 -17.307 1.00 50.34 252 SER A CA 1
ATOM 1981 C C . SER A 1 252 ? -4.399 37.950 -16.323 1.00 50.34 252 SER A C 1
ATOM 1983 O O . SER A 1 252 ? -5.525 38.166 -16.757 1.00 50.34 252 SER A O 1
ATOM 1985 N N . ALA A 1 253 ? -4.138 37.814 -15.017 1.00 48.69 253 ALA A N 1
ATOM 1986 C CA . ALA A 1 253 ? -5.122 37.914 -13.938 1.00 48.69 253 ALA A CA 1
ATOM 1987 C C . ALA A 1 253 ? -5.129 39.285 -13.219 1.00 48.69 253 ALA A C 1
ATOM 1989 O O . ALA A 1 253 ? -5.673 39.389 -12.121 1.00 48.69 253 ALA A O 1
ATOM 1990 N N . PHE A 1 254 ? -4.540 40.320 -13.829 1.00 40.59 254 PHE A N 1
ATOM 1991 C CA . PHE A 1 254 ? -4.601 41.717 -13.381 1.00 40.59 254 PHE A CA 1
ATOM 1992 C C . PHE A 1 254 ? -5.048 42.626 -14.522 1.00 40.59 254 PHE A C 1
ATOM 1994 O O . PHE A 1 254 ? -4.569 42.402 -15.659 1.00 40.59 254 PHE A O 1
#

Sequence (254 aa):
MYTAASNAYWSTQSSNGSGYQLIFNQSGYMYLVASNGTILRYVFSNPVSLQDLYLRATIDYDGVFRQYVYPKTASSGRRWAMAWSTLPKFVPSNICLAISFPSGSGACGFNSYCKIGDDQRPSCSCPPGYTFLDQNDVTKGCKQMFISQDCGHPSQETESFEIEDMLNTNFPHTDYEVFGSVDEDWCRQFCLSDCYCVVATFMDRTCWNKRGPLANGVTDPGISDKALMKVRKRNRTEELAQKKSAKKSDRSAF

Organism: NCBI:txid2182728

Secondary structure (DSSP, 8-state):
--------S------SS---EEEE-TTS-EEEE-TTS-EEEEEE-----TTTEEEEEEE-TTS-EEEEEEESS--SSSS--SS-EEEEEEESS-HHHH---SSS--SS-TT-EEEE-TTSSEEEEPPTTEEES-TT-GGG-EEESSPPPPSSSHHHHGGGEEEEEEETEE-TT-EEEEEES--HHHHHHHHHH-TT-SEEEEETTEEEEE-SSP-SEEE-TT---EEEEEEEPP-HHHHHHHHHHHHHHGGG--